Protein AF-A0AAD5ZNE4-F1 (afdb_monomer_lite)

Secondary structure (DSSP, 8-state):
-HHHHGGGS--S-S-------EEHHHHHSTT-TTSS-TTS-SPPHHHHHHHHHHHHHHHHHHHTT---S--STTT-EEEE-TTS-EEEE--S----SS-HHHHHHHHHHHHHHHHHHHHHHHHHH-----HHHHHHHHHHHT--GGGTTTHHHHHHTSGGG--S-HHHIIIIIIHHHTT-HHHHHHHHHTHHHH--S-S-SHHHHTTHHHHHHHHHHHH-PPPP-GGGTT-HHHHHHHHHHHHHHTTT-BPTTS--BPPHHHHHHHHHHH-TTHHHHHHHHHHHH--TTTHHHHS---TTS--

Foldseek 3Di:
DVVVVVVPPPDDPPDDPAPFPAFLCVALPLVHCCCPAPFFDDDHPNVLQALVLLLVVLLVQVVVLHAQQDDASRAKTWDADPVRRIHIDRGPGDDDPDDSLVRSLVRLLSVLVRLVVSVVSHCVVPVTFCPLSNVLSVLSNPDDSVCSVPSSVVNQLRLNQFPDDLLCCLQPVVLVCLVPPVLLVVQVVCVCQAPVDQQCDPLCVQQQVQLQVCCCPVPVHDGDDSVCRSRRSSVSNSLNSCSVCLVPRQGPPDRDRDDPSNSSVSCCVRNVCNSVSSLVSSCVVDDPVCSVNRGDDPVPPPD

pLDDT: mean 76.33, std 18.22, range [24.8, 97.88]

Structure (mmCIF, N/CA/C/O backbone):
data_AF-A0AAD5ZNE4-F1
#
_entry.id   AF-A0AAD5ZNE4-F1
#
loop_
_atom_site.group_PDB
_atom_site.id
_atom_site.type_symbol
_atom_site.label_atom_id
_atom_site.label_alt_id
_atom_site.label_comp_id
_atom_site.label_asym_id
_atom_site.label_entity_id
_atom_site.label_seq_id
_atom_site.pdbx_PDB_ins_code
_atom_site.Cartn_x
_atom_site.Cartn_y
_atom_site.Cartn_z
_atom_site.occupancy
_atom_site.B_iso_or_equiv
_atom_site.auth_seq_id
_atom_site.auth_comp_id
_atom_site.auth_asym_id
_atom_site.auth_atom_id
_atom_site.pdbx_PDB_model_num
ATOM 1 N N . MET A 1 1 ? -29.927 -9.049 33.685 1.00 35.31 1 MET A N 1
ATOM 2 C CA . MET A 1 1 ? -28.606 -8.547 33.242 1.00 35.31 1 MET A CA 1
ATOM 3 C C . MET A 1 1 ? -28.304 -8.790 31.759 1.00 35.31 1 MET A C 1
ATOM 5 O O . MET A 1 1 ? -27.645 -7.937 31.187 1.00 35.31 1 MET A O 1
ATOM 9 N N . LEU A 1 2 ? -28.848 -9.822 31.088 1.00 27.08 2 LEU A N 1
ATOM 10 C CA . LEU A 1 2 ? -28.720 -9.974 29.620 1.00 27.08 2 LEU A CA 1
ATOM 11 C C . LEU A 1 2 ? -29.426 -8.870 28.798 1.00 27.08 2 LEU A C 1
ATOM 13 O O . LEU A 1 2 ? -28.952 -8.481 27.738 1.00 27.08 2 LEU A O 1
ATOM 17 N N . ALA A 1 3 ? -30.528 -8.308 29.304 1.00 24.80 3 ALA A N 1
ATOM 18 C CA . ALA A 1 3 ? -31.304 -7.290 28.584 1.00 24.80 3 ALA A CA 1
ATOM 19 C C . ALA A 1 3 ? -30.639 -5.896 28.523 1.00 24.80 3 ALA A C 1
ATOM 21 O O . ALA A 1 3 ? -31.105 -5.031 27.785 1.00 24.80 3 ALA A O 1
ATOM 22 N N . LEU A 1 4 ? -29.561 -5.664 29.288 1.00 27.28 4 LEU A N 1
ATOM 23 C CA . LEU A 1 4 ? -28.808 -4.404 29.237 1.00 27.28 4 LEU A CA 1
ATOM 24 C C . LEU A 1 4 ? -27.674 -4.428 28.200 1.00 27.28 4 LEU A C 1
ATOM 26 O O . LEU A 1 4 ? -27.305 -3.365 27.714 1.00 27.28 4 LEU A O 1
ATOM 30 N N . HIS A 1 5 ? -27.174 -5.609 27.819 1.00 33.59 5 HIS A N 1
ATOM 31 C CA . HIS A 1 5 ? -26.124 -5.739 26.799 1.00 33.59 5 HIS A CA 1
ATOM 32 C C . HIS A 1 5 ? -26.657 -5.570 25.368 1.00 33.59 5 HIS A C 1
ATOM 34 O O . HIS A 1 5 ? -25.951 -5.058 24.510 1.00 33.59 5 HIS A O 1
ATOM 40 N N . LEU A 1 6 ? -27.935 -5.879 25.121 1.00 30.55 6 LEU A N 1
ATOM 41 C CA . LEU A 1 6 ? -28.574 -5.652 23.815 1.00 30.55 6 LEU A CA 1
ATOM 42 C C . LEU A 1 6 ? -29.042 -4.201 23.593 1.00 30.55 6 LEU A C 1
ATOM 44 O O . LEU A 1 6 ? -29.360 -3.821 22.471 1.00 30.55 6 LEU A O 1
ATOM 48 N N . ARG A 1 7 ? -29.075 -3.356 24.634 1.00 29.48 7 ARG A N 1
ATOM 49 C CA . ARG A 1 7 ? -29.579 -1.971 24.529 1.00 29.48 7 ARG A CA 1
ATOM 50 C C . ARG A 1 7 ? -28.558 -0.944 24.035 1.00 29.48 7 ARG A C 1
ATOM 52 O O . ARG A 1 7 ? -28.947 0.196 23.803 1.00 29.48 7 ARG A O 1
ATOM 59 N N . ARG A 1 8 ? -27.288 -1.316 23.846 1.00 36.22 8 ARG A N 1
ATOM 60 C CA . ARG A 1 8 ? -26.262 -0.407 23.300 1.00 36.22 8 ARG A CA 1
ATOM 61 C C . ARG A 1 8 ? -26.032 -0.532 21.790 1.00 36.22 8 ARG A C 1
ATOM 63 O O . ARG A 1 8 ? -25.298 0.272 21.244 1.00 36.22 8 ARG A O 1
ATOM 70 N N . MET A 1 9 ? -26.737 -1.428 21.093 1.00 37.53 9 MET A N 1
ATOM 71 C CA . MET A 1 9 ? -26.652 -1.548 19.626 1.00 37.53 9 MET A CA 1
ATOM 72 C C . MET A 1 9 ? -27.467 -0.500 18.840 1.00 37.53 9 MET A C 1
ATOM 74 O O . MET A 1 9 ? -27.528 -0.565 17.619 1.00 37.53 9 MET A O 1
ATOM 78 N N . VAL A 1 10 ? -28.131 0.461 19.494 1.00 34.72 10 VAL A N 1
ATOM 79 C CA . VAL A 1 10 ? -29.138 1.304 18.822 1.00 34.72 10 VAL A CA 1
ATOM 80 C C . VAL A 1 10 ? -28.914 2.784 19.108 1.00 34.72 10 VAL A C 1
ATOM 82 O O . VAL A 1 10 ? -29.674 3.373 19.867 1.00 34.72 10 VAL A O 1
ATOM 85 N N . LYS A 1 11 ? -27.873 3.378 18.507 1.00 30.12 11 LYS A N 1
ATOM 86 C CA . LYS A 1 11 ? -27.802 4.815 18.138 1.00 30.12 11 LYS A CA 1
ATOM 87 C C . LYS A 1 11 ? -26.834 5.089 16.968 1.00 30.12 11 LYS A C 1
ATOM 89 O O . LYS A 1 11 ? -26.202 6.140 16.890 1.00 30.12 11 LYS A O 1
ATOM 94 N N . LEU A 1 12 ? -26.750 4.161 16.024 1.00 36.44 12 LEU A N 1
ATOM 95 C CA . LEU A 1 12 ? -26.540 4.511 14.619 1.00 36.44 12 LEU A CA 1
ATOM 96 C C . LEU A 1 12 ? -27.944 4.619 13.999 1.00 36.44 12 LEU A C 1
ATOM 98 O O . LEU A 1 12 ? -28.880 4.034 14.542 1.00 36.44 12 LEU A O 1
ATOM 102 N N . HIS A 1 13 ? -28.130 5.449 12.972 1.00 28.27 13 HIS A N 1
ATOM 103 C CA . HIS A 1 13 ? -29.415 5.706 12.295 1.00 28.27 13 HIS A CA 1
ATOM 104 C C . HIS A 1 13 ? -30.310 4.452 12.144 1.00 28.27 13 HIS A C 1
ATOM 106 O O . HIS A 1 13 ? -29.772 3.351 12.076 1.00 28.27 13 HIS A O 1
ATOM 112 N N . PRO A 1 14 ? -31.654 4.580 12.033 1.00 30.09 14 PRO A N 1
ATOM 113 C CA . PRO A 1 14 ? -32.558 3.455 11.787 1.00 30.09 14 PRO A CA 1
ATOM 114 C C . PRO A 1 14 ? -32.332 2.912 10.368 1.00 30.09 14 PRO A C 1
ATOM 116 O O . PRO A 1 14 ? -33.101 3.150 9.444 1.00 30.09 14 PRO A O 1
ATOM 119 N N . ILE A 1 15 ? -31.223 2.215 10.191 1.00 37.22 15 ILE A N 1
ATOM 120 C CA . ILE A 1 15 ? -30.871 1.419 9.038 1.00 37.22 15 ILE A CA 1
ATOM 121 C C . ILE A 1 15 ? -31.026 0.006 9.566 1.00 37.22 15 ILE A C 1
ATOM 123 O O . ILE A 1 15 ? -30.409 -0.362 10.562 1.00 37.22 15 ILE A O 1
ATOM 127 N N . PHE A 1 16 ? -31.963 -0.717 8.960 1.00 37.84 16 PHE A N 1
ATOM 128 C CA . PHE A 1 16 ? -32.186 -2.147 9.102 1.00 37.84 16 PHE A CA 1
ATOM 129 C C . PHE A 1 16 ? -30.956 -2.876 9.655 1.00 37.84 16 PHE A C 1
ATOM 131 O O . PHE A 1 16 ? -29.874 -2.754 9.082 1.00 37.84 16 PHE A O 1
ATOM 138 N N . ILE A 1 17 ? -31.136 -3.670 10.716 1.00 46.88 17 ILE A N 1
ATOM 139 C CA . ILE A 1 17 ? -30.223 -4.778 11.011 1.00 46.88 17 ILE A CA 1
ATOM 140 C C . ILE A 1 17 ? -30.227 -5.625 9.735 1.00 46.88 17 ILE A C 1
ATOM 142 O O . ILE A 1 17 ? -31.169 -6.381 9.494 1.00 46.88 17 ILE A O 1
ATOM 146 N N . ARG A 1 18 ? -29.268 -5.379 8.836 1.00 57.66 18 ARG A N 1
ATOM 147 C CA . ARG A 1 18 ? -29.156 -6.116 7.580 1.00 57.66 18 ARG A CA 1
ATOM 148 C C . ARG A 1 18 ? -28.839 -7.557 7.956 1.00 57.66 18 ARG A C 1
ATOM 150 O O . ARG A 1 18 ? -28.075 -7.782 8.895 1.00 57.66 18 ARG A O 1
ATOM 157 N N . CYS A 1 19 ? -29.454 -8.520 7.270 1.00 64.12 19 CYS A N 1
ATOM 158 C CA . CYS A 1 19 ? -29.117 -9.924 7.471 1.00 64.12 19 CYS A CA 1
ATOM 159 C C . CYS A 1 19 ? -27.614 -10.096 7.244 1.00 64.12 19 CYS A C 1
ATOM 161 O O . CYS A 1 19 ? -27.115 -9.850 6.149 1.00 64.12 19 CYS A O 1
ATOM 163 N N . VAL A 1 20 ? -26.911 -10.465 8.309 1.00 76.38 20 VAL A N 1
ATOM 164 C CA . VAL A 1 20 ? -25.504 -10.845 8.252 1.00 76.38 20 VAL A CA 1
ATOM 165 C C . VAL A 1 20 ? -25.396 -12.122 7.425 1.00 76.38 20 VAL A C 1
ATOM 167 O O . VAL A 1 20 ? -26.138 -13.073 7.671 1.00 76.38 20 VAL A O 1
ATOM 170 N N . GLU A 1 21 ? -24.488 -12.131 6.451 1.00 80.44 21 GLU A N 1
ATOM 171 C CA . GLU A 1 21 ? -24.253 -13.296 5.587 1.00 80.44 21 GLU A CA 1
ATOM 172 C C . GLU A 1 21 ? -23.220 -14.258 6.185 1.00 80.44 21 GLU A C 1
ATOM 174 O O . GLU A 1 21 ? -23.326 -15.467 5.999 1.00 80.44 21 GLU A O 1
ATOM 179 N N . GLY A 1 22 ? -22.254 -13.739 6.945 1.00 83.50 22 GLY A N 1
ATOM 180 C CA . GLY A 1 22 ? -21.225 -14.531 7.614 1.00 83.50 22 GLY A CA 1
ATOM 181 C C . GLY A 1 22 ? -20.196 -13.657 8.324 1.00 83.50 22 GLY A C 1
ATOM 182 O O . GLY A 1 22 ? -20.338 -12.429 8.383 1.00 83.50 22 GLY A O 1
ATOM 183 N N . THR A 1 23 ? -19.160 -14.289 8.876 1.00 84.69 23 THR A N 1
ATOM 184 C CA . THR A 1 23 ? -18.015 -13.559 9.436 1.00 84.69 23 THR A CA 1
ATOM 185 C C . THR A 1 23 ? -17.119 -13.035 8.320 1.00 84.69 23 THR A C 1
ATOM 187 O O . THR A 1 23 ? -17.107 -13.565 7.207 1.00 84.69 23 THR A O 1
ATOM 190 N N . LEU A 1 24 ? -16.342 -11.992 8.609 1.00 82.00 24 LEU A N 1
ATOM 191 C CA . LEU A 1 24 ? -15.341 -11.508 7.663 1.00 82.00 24 LEU A CA 1
ATOM 192 C C . LEU A 1 24 ? -14.267 -12.575 7.399 1.00 82.00 24 LEU A C 1
ATOM 194 O O . LEU A 1 24 ? -13.742 -12.628 6.296 1.00 82.00 24 LEU A O 1
ATOM 198 N N . TYR A 1 25 ? -13.991 -13.463 8.360 1.00 81.31 25 TYR A N 1
ATOM 199 C CA . TYR A 1 25 ? -13.117 -14.622 8.165 1.00 81.31 25 TYR A CA 1
ATOM 200 C C . TYR A 1 25 ? -13.649 -15.584 7.096 1.00 81.31 25 TYR A C 1
ATOM 202 O O . TYR A 1 25 ? -12.897 -15.973 6.213 1.00 81.31 25 TYR A O 1
ATOM 210 N N . ASP A 1 26 ? -14.945 -15.914 7.108 1.00 77.56 26 ASP A N 1
ATOM 211 C CA . ASP A 1 26 ? -15.539 -16.791 6.083 1.00 77.56 26 ASP A CA 1
ATOM 212 C C . ASP A 1 26 ? -15.429 -16.176 4.680 1.00 77.56 26 ASP A C 1
ATOM 214 O O . ASP A 1 26 ? -15.331 -16.877 3.674 1.00 77.56 26 ASP A O 1
ATOM 218 N N . PHE A 1 27 ? -15.445 -14.844 4.614 1.00 77.19 27 PHE A N 1
ATOM 219 C CA . PHE A 1 27 ? -15.372 -14.095 3.368 1.00 77.19 27 PHE A CA 1
ATOM 220 C C . PHE A 1 27 ? -13.940 -13.836 2.889 1.00 77.19 27 PHE A C 1
ATOM 222 O O . PHE A 1 27 ? -13.694 -13.832 1.684 1.00 77.19 27 PHE A O 1
ATOM 229 N N . CYS A 1 28 ? -13.007 -13.610 3.814 1.00 73.00 28 CYS A N 1
ATOM 230 C CA . CYS A 1 28 ? -11.600 -13.283 3.571 1.00 73.00 28 CYS A CA 1
ATOM 231 C C . CYS A 1 28 ? -10.639 -14.423 3.897 1.00 73.00 28 CYS A C 1
ATOM 233 O O . CYS A 1 28 ? -9.442 -14.195 4.022 1.00 73.00 28 CYS A O 1
ATOM 235 N N . GLY A 1 29 ? -11.153 -15.637 4.060 1.00 65.62 29 GLY A N 1
ATOM 236 C CA . GLY A 1 29 ? -10.345 -16.796 4.389 1.00 65.62 29 GLY A CA 1
ATOM 237 C C . GLY A 1 29 ? -9.341 -17.154 3.286 1.00 65.62 29 GLY A C 1
ATOM 238 O O . GLY A 1 29 ? -9.445 -16.661 2.161 1.00 65.62 29 GLY A O 1
ATOM 239 N N . PRO A 1 30 ? -8.397 -18.056 3.587 1.00 57.16 30 PRO A N 1
ATOM 240 C CA . PRO A 1 30 ? -7.291 -18.426 2.699 1.00 57.16 30 PRO A CA 1
ATOM 241 C C . PRO A 1 30 ? -7.697 -18.942 1.308 1.00 57.16 30 PRO A C 1
ATOM 243 O O . PRO A 1 30 ? -6.924 -18.847 0.360 1.00 57.16 30 PRO A O 1
ATOM 246 N N . GLU A 1 31 ? -8.919 -19.456 1.153 1.00 55.75 31 GLU A N 1
ATOM 247 C CA . GLU A 1 31 ? -9.451 -19.918 -0.137 1.00 55.75 31 GLU A CA 1
ATOM 248 C C . GLU A 1 31 ? -10.159 -18.808 -0.942 1.00 55.75 31 GLU A C 1
ATOM 250 O O . GLU A 1 31 ? -10.613 -19.038 -2.065 1.00 55.75 31 GLU A O 1
ATOM 255 N N . SER A 1 32 ? -10.283 -17.597 -0.389 1.00 59.06 32 SER A N 1
ATOM 256 C CA . SER A 1 32 ? -11.067 -16.520 -0.984 1.00 59.06 32 SER A CA 1
ATOM 257 C C . SER A 1 32 ? -10.248 -15.648 -1.931 1.00 59.06 32 SER A C 1
ATOM 259 O O . SER A 1 32 ? -9.256 -15.018 -1.565 1.00 59.06 32 SER A O 1
ATOM 261 N N . SER A 1 33 ? -10.741 -15.506 -3.162 1.00 54.47 33 SER A N 1
ATOM 262 C CA . SER A 1 33 ? -10.193 -14.589 -4.167 1.00 54.47 33 SER A CA 1
ATOM 263 C C . SER A 1 33 ? -10.384 -13.107 -3.817 1.00 54.47 33 SER A C 1
ATOM 265 O O . SER A 1 33 ? -10.000 -12.243 -4.601 1.00 54.47 33 SER A O 1
ATOM 267 N N . CYS A 1 34 ? -11.015 -12.773 -2.686 1.00 57.03 34 CYS A N 1
ATOM 268 C CA . CYS A 1 34 ? -11.288 -11.388 -2.305 1.00 57.03 34 CYS A CA 1
ATOM 269 C C . CYS A 1 34 ? -10.020 -10.599 -1.945 1.00 57.03 34 CYS A C 1
ATOM 271 O O . CYS A 1 34 ? -10.017 -9.374 -2.075 1.00 57.03 34 CYS A O 1
ATOM 273 N N . LEU A 1 35 ? -8.943 -11.279 -1.541 1.00 56.34 35 LEU A N 1
ATOM 274 C CA . LEU A 1 35 ? -7.685 -10.653 -1.136 1.00 56.34 35 LEU A CA 1
ATOM 275 C C . LEU A 1 35 ? -6.735 -10.390 -2.317 1.00 56.34 35 LEU A C 1
ATOM 277 O O . LEU A 1 35 ? -5.890 -9.498 -2.242 1.00 56.34 35 LEU A O 1
ATOM 281 N N . ILE A 1 36 ? -6.904 -11.115 -3.429 1.00 53.53 36 ILE A N 1
ATOM 282 C CA . ILE A 1 36 ? -6.030 -11.048 -4.606 1.00 53.53 36 ILE A CA 1
ATOM 283 C C . ILE A 1 36 ? -6.770 -10.322 -5.735 1.00 53.53 36 ILE A C 1
ATOM 285 O O . ILE A 1 36 ? -7.737 -10.828 -6.300 1.00 53.53 36 ILE A O 1
ATOM 289 N N . GLY A 1 37 ? -6.322 -9.111 -6.076 1.00 51.12 37 GLY A N 1
ATOM 290 C CA . GLY A 1 37 ? -6.800 -8.417 -7.272 1.00 51.12 37 GLY A CA 1
ATOM 291 C C . GLY A 1 37 ? -6.400 -9.171 -8.545 1.00 51.12 37 GLY A C 1
ATOM 292 O O . GLY A 1 37 ? -5.295 -9.705 -8.639 1.00 51.12 37 GLY A O 1
ATOM 293 N N . VAL A 1 38 ? -7.281 -9.200 -9.549 1.00 42.47 38 VAL A N 1
ATOM 294 C CA . VAL A 1 38 ? -6.914 -9.669 -10.894 1.00 42.47 38 VAL A CA 1
ATOM 295 C C . VAL A 1 38 ? -5.914 -8.660 -11.473 1.00 42.47 38 VAL A C 1
ATOM 297 O O . VAL A 1 38 ? -6.301 -7.534 -11.772 1.00 42.47 38 VAL A O 1
ATOM 300 N N . GLY A 1 39 ? -4.638 -9.042 -11.600 1.00 46.28 39 GLY A N 1
ATOM 301 C CA . GLY A 1 39 ? -3.569 -8.158 -12.099 1.00 46.28 39 GLY A CA 1
ATOM 302 C C . GLY A 1 39 ? -2.622 -7.592 -11.030 1.00 46.28 39 GLY A C 1
ATOM 303 O O . GLY A 1 39 ? -2.369 -6.394 -11.001 1.00 46.28 39 GLY A O 1
ATOM 304 N N . SER A 1 40 ? -2.078 -8.464 -10.176 1.00 44.50 40 SER A N 1
ATOM 305 C CA . SER A 1 40 ? -0.752 -8.337 -9.531 1.00 44.50 40 SER A CA 1
ATOM 306 C C . SER A 1 40 ? -0.464 -7.162 -8.579 1.00 44.50 40 SER A C 1
ATOM 308 O O . SER A 1 40 ? 0.640 -7.100 -8.038 1.00 44.50 40 SER A O 1
ATOM 310 N N . LEU A 1 41 ? -1.411 -6.270 -8.286 1.00 50.56 41 LEU A N 1
ATOM 311 C CA . LEU A 1 41 ? -1.208 -5.162 -7.344 1.00 50.56 41 LEU A CA 1
ATOM 312 C C . LEU A 1 41 ? -2.284 -5.196 -6.254 1.00 50.56 41 LEU A C 1
ATOM 314 O O . LEU A 1 41 ? -3.425 -4.799 -6.462 1.00 50.56 41 LEU A O 1
ATOM 318 N N . VAL A 1 42 ? -1.919 -5.716 -5.082 1.00 56.88 42 VAL A N 1
ATOM 319 C CA . VAL A 1 42 ? -2.683 -5.525 -3.841 1.00 56.88 42 VAL A CA 1
ATOM 320 C C . VAL A 1 42 ? -2.740 -4.016 -3.547 1.00 56.88 42 VAL A C 1
ATOM 322 O O . VAL A 1 42 ? -1.729 -3.336 -3.746 1.00 56.88 42 VAL A O 1
ATOM 325 N N . PRO A 1 43 ? -3.851 -3.479 -3.020 1.00 65.00 43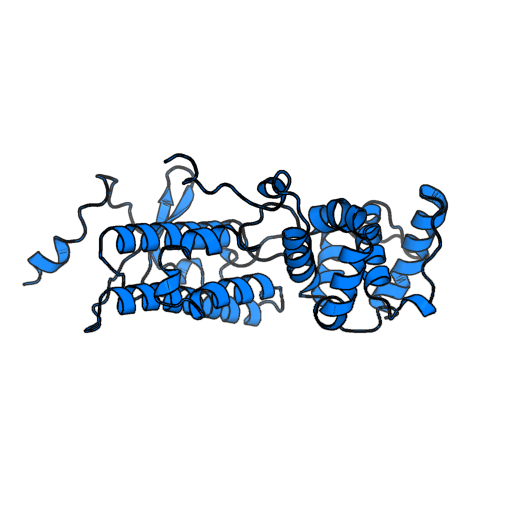 PRO A N 1
ATOM 326 C CA . PRO A 1 43 ? -5.064 -4.185 -2.599 1.00 65.00 43 PRO A CA 1
ATOM 327 C C . PRO A 1 43 ? -6.126 -4.340 -3.692 1.00 65.00 43 PRO A C 1
ATOM 329 O O . PRO A 1 43 ? -6.316 -3.483 -4.551 1.00 65.00 43 PRO A O 1
ATOM 332 N N . SER A 1 44 ? -6.889 -5.433 -3.613 1.00 73.00 44 SER A N 1
ATOM 333 C CA . SER A 1 44 ? -8.126 -5.560 -4.384 1.00 73.00 44 SER A CA 1
ATOM 334 C C . SER A 1 44 ? -9.100 -4.436 -3.994 1.00 73.00 44 SER A C 1
ATOM 336 O O . SER A 1 44 ? -9.134 -4.003 -2.841 1.00 73.00 44 SER A O 1
ATOM 338 N N . ARG A 1 45 ? -9.963 -4.001 -4.924 1.00 76.12 45 ARG A N 1
ATOM 339 C CA . ARG A 1 45 ? -11.027 -3.017 -4.624 1.00 76.12 45 ARG A CA 1
ATOM 340 C C . ARG A 1 45 ? -11.879 -3.416 -3.417 1.00 76.12 45 ARG A C 1
ATOM 342 O O . ARG A 1 45 ? -12.329 -2.568 -2.658 1.00 76.12 45 ARG A O 1
ATOM 349 N N . LEU A 1 46 ? -12.077 -4.717 -3.243 1.00 79.62 46 LEU A N 1
ATOM 350 C CA . LEU A 1 46 ? -12.840 -5.283 -2.144 1.00 79.62 46 LEU A CA 1
ATOM 351 C C . LEU A 1 46 ? -12.109 -5.143 -0.803 1.00 79.62 46 LEU A C 1
ATOM 353 O O . LEU A 1 46 ? -12.722 -4.723 0.172 1.00 79.62 46 LEU A O 1
ATOM 357 N N . LEU A 1 47 ? -10.802 -5.410 -0.759 1.00 82.31 47 LEU A N 1
ATOM 358 C CA . LEU A 1 47 ? -9.985 -5.189 0.435 1.00 82.31 47 LEU A CA 1
ATOM 359 C C . LEU A 1 47 ? -9.903 -3.695 0.790 1.00 82.31 47 LEU A C 1
ATOM 361 O O . LEU A 1 47 ? -9.987 -3.340 1.966 1.00 82.31 47 LEU A O 1
ATOM 365 N N . VAL A 1 48 ? -9.818 -2.817 -0.217 1.00 84.44 48 VAL A N 1
ATOM 366 C CA . VAL A 1 48 ? -9.909 -1.359 -0.022 1.00 84.44 48 VAL A CA 1
ATOM 367 C C . VAL A 1 48 ? -11.240 -0.974 0.619 1.00 84.44 48 VAL A C 1
ATOM 369 O O . VAL A 1 48 ? -11.253 -0.209 1.582 1.00 84.44 48 VAL A O 1
ATOM 372 N N . GLN A 1 49 ? -12.353 -1.519 0.122 1.00 84.69 49 GLN A N 1
ATOM 373 C CA . GLN A 1 49 ? -13.680 -1.240 0.667 1.00 84.69 49 GLN A CA 1
ATOM 374 C C . GLN A 1 49 ? -13.843 -1.768 2.100 1.00 84.69 49 GLN A C 1
ATOM 376 O O . GLN A 1 49 ? -14.329 -1.043 2.961 1.00 84.69 49 GLN A O 1
ATOM 381 N N . ILE A 1 50 ? -13.373 -2.984 2.387 1.00 87.94 50 ILE A N 1
ATOM 382 C CA . ILE A 1 50 ? -13.376 -3.563 3.740 1.00 87.94 50 ILE A CA 1
ATOM 383 C C . ILE A 1 50 ? -12.609 -2.663 4.712 1.00 87.94 50 ILE A C 1
ATOM 385 O O . ILE A 1 50 ? -13.118 -2.320 5.778 1.00 87.94 50 ILE A O 1
ATOM 389 N N . ALA A 1 51 ? -11.398 -2.239 4.340 1.00 90.81 51 ALA A N 1
ATOM 390 C CA . ALA A 1 51 ? -10.602 -1.343 5.170 1.00 90.81 51 ALA A CA 1
ATOM 391 C C . ALA A 1 51 ? -11.297 0.011 5.379 1.00 90.81 51 ALA A C 1
ATOM 393 O O . ALA A 1 51 ? -11.292 0.531 6.494 1.00 90.81 51 ALA A O 1
ATOM 394 N N . ARG A 1 52 ? -11.924 0.559 4.329 1.00 90.81 52 ARG A N 1
ATOM 395 C CA . ARG A 1 52 ? -12.702 1.804 4.382 1.00 90.81 52 ARG A CA 1
ATOM 396 C C . ARG A 1 52 ? -13.831 1.714 5.406 1.00 90.81 52 ARG A C 1
ATOM 398 O O . ARG A 1 52 ? -13.909 2.560 6.292 1.00 90.81 52 ARG A O 1
ATOM 405 N N . ASP A 1 53 ? -14.651 0.671 5.331 1.00 89.94 53 ASP A N 1
ATOM 406 C CA . ASP A 1 53 ? -15.784 0.476 6.241 1.00 89.94 53 ASP A CA 1
ATOM 407 C C . ASP A 1 53 ? -15.336 0.363 7.703 1.00 89.94 53 ASP A C 1
ATOM 409 O O . ASP A 1 53 ? -15.949 0.951 8.596 1.00 89.94 53 ASP A O 1
ATOM 413 N N . ILE A 1 54 ? -14.235 -0.353 7.955 1.00 93.06 54 ILE A N 1
ATOM 414 C CA . ILE A 1 54 ? -13.686 -0.519 9.305 1.00 93.06 54 ILE A CA 1
ATOM 415 C C . ILE A 1 54 ? -13.140 0.810 9.839 1.00 93.06 54 ILE A C 1
ATOM 417 O O . ILE A 1 54 ? -13.424 1.165 10.983 1.00 93.06 54 ILE A O 1
ATOM 421 N N . ILE A 1 55 ? -12.412 1.576 9.019 1.00 94.75 55 ILE A N 1
ATOM 422 C CA . ILE A 1 55 ? -11.894 2.902 9.391 1.00 94.75 55 ILE A CA 1
ATOM 423 C C . ILE A 1 55 ? -13.038 3.865 9.707 1.00 94.75 55 ILE A C 1
ATOM 425 O O . ILE A 1 55 ? -12.972 4.569 10.717 1.00 94.75 55 ILE A O 1
ATOM 429 N N . GLU A 1 56 ? -14.089 3.903 8.886 1.00 91.94 56 GLU A N 1
ATOM 430 C CA . GLU A 1 56 ? -15.262 4.745 9.145 1.00 91.94 56 GLU A CA 1
ATOM 431 C C . GLU A 1 56 ? -15.981 4.327 10.430 1.00 91.94 56 GLU A C 1
ATOM 433 O O . GLU A 1 56 ? -16.286 5.173 11.275 1.00 91.94 56 GLU A O 1
ATOM 438 N N . GLY A 1 57 ? -16.193 3.023 10.622 1.00 91.31 57 GLY A N 1
ATOM 439 C CA . GLY A 1 57 ? -16.827 2.485 11.821 1.00 91.31 57 GLY A CA 1
ATOM 440 C C . GLY A 1 57 ? -16.054 2.823 13.097 1.00 91.31 57 GLY A C 1
ATOM 441 O O . GLY A 1 57 ? -16.638 3.344 14.050 1.00 91.31 57 GLY A O 1
ATOM 442 N N . LEU A 1 58 ? -14.737 2.591 13.105 1.00 94.44 58 LEU A N 1
ATOM 443 C CA . LEU A 1 58 ? -13.866 2.904 14.239 1.00 94.44 58 LEU A CA 1
ATOM 444 C C . LEU A 1 58 ? -13.841 4.405 14.529 1.00 94.44 58 LEU A C 1
ATOM 446 O O . LEU A 1 58 ? -14.052 4.816 15.669 1.00 94.44 58 LEU A O 1
ATOM 450 N N . SER A 1 59 ? -13.671 5.229 13.492 1.00 92.62 59 SER A N 1
ATOM 451 C CA . SER A 1 59 ? -13.644 6.690 13.630 1.00 92.62 59 SER A CA 1
ATOM 452 C C . SER A 1 59 ? -14.948 7.223 14.223 1.00 92.62 59 SER A C 1
ATOM 454 O O . SER A 1 59 ? -14.927 8.058 15.130 1.00 92.62 59 SER A O 1
ATOM 456 N N . TYR A 1 60 ? -16.094 6.715 13.755 1.00 91.44 60 TYR A N 1
ATOM 457 C CA . TYR A 1 60 ? -17.394 7.091 14.297 1.00 91.44 60 TYR A CA 1
ATOM 458 C C . TYR A 1 60 ? -17.524 6.708 15.776 1.00 91.44 60 TYR A C 1
ATOM 460 O O . TYR A 1 60 ? -17.923 7.547 16.585 1.00 91.44 60 TYR A O 1
AT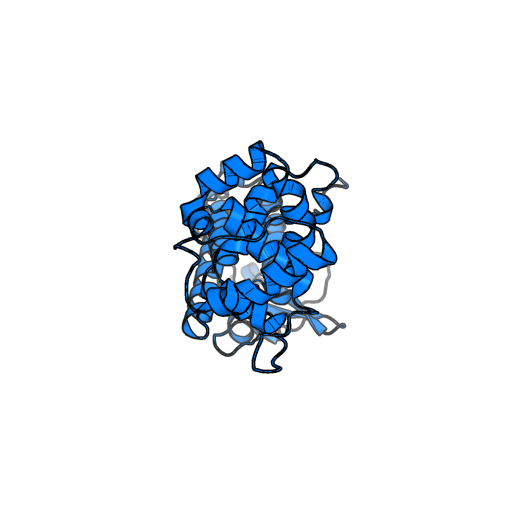OM 468 N N . MET A 1 61 ? -17.176 5.471 16.146 1.00 92.81 61 MET A N 1
ATOM 469 C CA . MET A 1 61 ? -17.225 5.020 17.541 1.00 92.81 61 MET A CA 1
ATOM 470 C C . MET A 1 61 ? -16.336 5.878 18.441 1.00 92.81 61 MET A C 1
ATOM 472 O O . MET A 1 61 ? -16.776 6.341 19.496 1.00 92.81 61 MET A O 1
ATOM 476 N N . HIS A 1 62 ? -15.106 6.151 18.003 1.00 94.50 62 HIS A N 1
ATOM 477 C CA . HIS A 1 62 ? -14.143 6.923 18.783 1.00 94.50 62 HIS A CA 1
ATOM 478 C C . HIS A 1 62 ? -14.611 8.362 19.000 1.00 94.50 62 HIS A C 1
ATOM 480 O O . HIS A 1 62 ? -14.566 8.855 20.129 1.00 94.50 62 HIS A O 1
ATOM 486 N N . MET A 1 63 ? -15.185 8.991 17.969 1.00 91.50 63 MET A N 1
ATOM 487 C CA . MET A 1 63 ? -15.818 10.313 18.059 1.00 91.50 63 MET A CA 1
ATOM 488 C C . MET A 1 63 ? -16.986 10.345 19.062 1.00 91.50 63 MET A C 1
ATOM 490 O O . MET A 1 63 ? -17.267 11.383 19.662 1.00 91.50 63 MET A O 1
ATOM 494 N N . LYS A 1 64 ? -17.684 9.222 19.273 1.00 91.94 64 LYS A N 1
ATOM 495 C CA . LYS A 1 64 ? -18.749 9.102 20.285 1.00 91.94 64 LYS A CA 1
ATOM 496 C C . LYS A 1 64 ? -18.234 8.801 21.694 1.00 91.94 64 LYS A C 1
ATOM 498 O O . LYS A 1 64 ? -19.045 8.699 22.612 1.00 91.94 64 LYS A O 1
ATOM 503 N N . GLY A 1 65 ? -16.919 8.719 21.888 1.00 93.62 65 GLY A N 1
ATOM 504 C CA . GLY A 1 65 ? -16.317 8.362 23.171 1.00 93.62 65 GLY A CA 1
ATOM 505 C C . GLY A 1 65 ? -16.434 6.870 23.486 1.00 93.62 65 GLY A C 1
ATOM 506 O O . GLY A 1 65 ? -16.467 6.490 24.655 1.00 93.62 65 GLY A O 1
ATOM 507 N N . GLU A 1 66 ? -16.525 6.033 22.453 1.00 94.88 66 GLU A N 1
ATOM 508 C CA . GLU A 1 66 ? -16.599 4.576 22.553 1.00 94.88 66 GLU A CA 1
ATOM 509 C C . GLU A 1 66 ? -15.351 3.929 21.930 1.00 94.88 66 GLU A C 1
ATOM 511 O O . GLU A 1 66 ? -14.527 4.606 21.312 1.00 94.88 66 GLU A O 1
ATOM 516 N N . TYR A 1 67 ? -15.193 2.621 22.124 1.00 95.88 67 TYR A N 1
ATOM 517 C CA . TYR A 1 67 ? -14.139 1.793 21.532 1.00 95.88 67 TYR A CA 1
ATOM 518 C C . TYR A 1 67 ? -14.697 0.389 21.260 1.00 95.88 67 TYR A C 1
ATOM 520 O O . TYR A 1 67 ? -15.727 0.008 21.824 1.00 95.88 67 TYR A O 1
ATOM 528 N N . HIS A 1 68 ? -14.043 -0.375 20.389 1.00 94.50 68 HIS A N 1
ATOM 529 C CA . HIS A 1 68 ? -14.485 -1.703 19.988 1.00 94.50 68 HIS A CA 1
ATOM 530 C C . HIS A 1 68 ? -13.972 -2.807 20.914 1.00 94.50 68 HIS A C 1
ATOM 532 O O . HIS A 1 68 ? -14.726 -3.701 21.292 1.00 94.50 68 HIS A O 1
ATOM 538 N N . GLY A 1 69 ? -12.677 -2.804 21.226 1.00 93.94 69 GLY A N 1
ATOM 539 C CA . GLY A 1 69 ? -12.045 -3.676 22.213 1.00 93.94 69 GLY A CA 1
ATOM 540 C C . GLY A 1 69 ? -11.862 -5.139 21.803 1.00 93.94 69 GLY A C 1
ATOM 541 O O . GLY A 1 69 ? -11.483 -5.936 22.657 1.00 93.94 69 GLY A O 1
ATOM 542 N N . ASN A 1 70 ? -12.145 -5.507 20.547 1.00 92.94 70 ASN A N 1
ATOM 543 C CA . ASN A 1 70 ? -12.095 -6.897 20.061 1.00 92.94 70 ASN A CA 1
ATOM 544 C C . ASN A 1 70 ? -12.020 -6.978 18.520 1.00 92.94 70 ASN A C 1
ATOM 546 O O . ASN A 1 70 ? -12.857 -7.612 17.872 1.00 92.94 70 ASN A O 1
ATOM 550 N N . ILE A 1 71 ? -11.078 -6.250 17.922 1.00 92.69 71 ILE A N 1
ATOM 551 C CA . ILE A 1 71 ? -10.924 -6.151 16.464 1.00 92.69 71 ILE A CA 1
ATOM 552 C C . ILE A 1 71 ? -10.235 -7.407 15.918 1.00 92.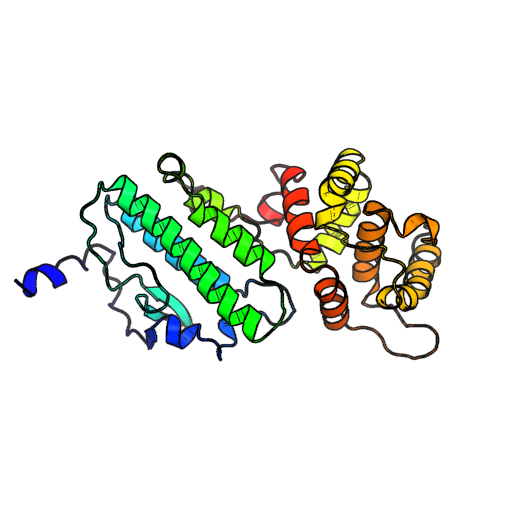69 71 ILE A C 1
ATOM 554 O O . ILE A 1 71 ? -9.102 -7.695 16.289 1.00 92.69 71 ILE A O 1
ATOM 558 N N . SER A 1 72 ? -10.921 -8.151 15.045 1.00 88.69 72 SER A N 1
ATOM 559 C CA . SER A 1 72 ? -10.367 -9.277 14.280 1.00 88.69 72 SER A CA 1
ATOM 560 C C . SER A 1 72 ? -11.295 -9.666 13.120 1.00 88.69 72 SER A C 1
ATOM 562 O O . SER A 1 72 ? -12.486 -9.346 13.128 1.00 88.69 72 SER A O 1
ATOM 564 N N . VAL A 1 73 ? -10.791 -10.448 12.163 1.00 84.44 73 VAL A N 1
ATOM 565 C CA . VAL A 1 73 ? -11.609 -11.006 11.069 1.00 84.44 73 VAL A CA 1
ATOM 566 C C . VAL A 1 73 ? -12.706 -11.957 11.548 1.00 84.44 73 VAL A C 1
ATOM 568 O O . VAL A 1 73 ? -13.760 -12.049 10.923 1.00 84.44 73 VAL A O 1
ATOM 571 N N . GLY A 1 74 ? -12.492 -12.653 12.667 1.00 84.25 74 GLY A N 1
ATOM 572 C CA . GLY A 1 74 ? -13.468 -13.593 13.226 1.00 84.25 74 GLY A CA 1
ATOM 573 C C . GLY A 1 74 ? -14.576 -12.923 14.042 1.00 84.25 74 GLY A C 1
ATOM 574 O O . GLY A 1 74 ? -15.575 -13.561 14.366 1.00 84.25 74 GLY A O 1
ATOM 575 N N . THR A 1 75 ? -14.409 -11.648 14.403 1.00 80.75 75 THR A N 1
ATOM 576 C CA . THR A 1 75 ? -15.343 -10.911 15.271 1.00 80.75 75 THR A CA 1
ATOM 577 C C . THR A 1 75 ? -16.205 -9.911 14.504 1.00 80.75 75 THR A C 1
ATOM 579 O O . THR A 1 75 ? -17.228 -9.469 15.027 1.00 80.75 75 THR A O 1
ATOM 582 N N . MET A 1 76 ? -15.830 -9.600 13.261 1.00 85.50 76 MET A N 1
ATOM 583 C CA . MET A 1 76 ? -16.586 -8.746 12.349 1.00 85.50 76 MET A CA 1
ATOM 584 C C . MET A 1 76 ? -17.460 -9.558 11.402 1.00 85.50 76 MET A C 1
ATOM 586 O O . MET A 1 76 ? -17.151 -10.695 11.043 1.00 85.50 76 MET A O 1
ATOM 590 N N . PHE A 1 77 ? -18.540 -8.931 10.952 1.00 86.06 77 PHE A N 1
ATOM 591 C CA . PHE A 1 77 ? -19.485 -9.522 10.016 1.00 86.06 77 PHE A CA 1
ATOM 592 C C . PHE A 1 77 ? -19.487 -8.768 8.695 1.00 86.06 77 PHE A C 1
ATOM 594 O O . PHE A 1 77 ? -19.121 -7.595 8.641 1.00 86.06 77 PHE A O 1
ATOM 601 N N . TYR A 1 78 ? -19.954 -9.421 7.637 1.00 85.19 78 TYR A N 1
ATOM 602 C CA . TYR A 1 78 ? -20.238 -8.758 6.370 1.00 85.19 78 TYR A CA 1
ATOM 603 C C . TYR A 1 78 ? -21.696 -8.965 5.955 1.00 85.19 78 TYR A C 1
ATOM 605 O O . TYR A 1 78 ? -22.364 -9.927 6.348 1.00 85.19 78 TYR A O 1
ATOM 613 N N . CYS A 1 79 ? -22.197 -8.040 5.145 1.00 83.88 79 CYS A N 1
ATOM 614 C CA . CYS A 1 79 ? -23.479 -8.170 4.465 1.00 83.88 79 CYS A CA 1
ATOM 615 C C . CYS A 1 79 ? -23.393 -7.544 3.077 1.00 83.88 79 CYS A C 1
ATOM 617 O O . CYS A 1 79 ? -22.635 -6.587 2.881 1.00 83.88 79 CYS A O 1
ATOM 619 N N . ARG A 1 80 ? -24.174 -8.050 2.121 1.00 82.81 80 ARG A N 1
ATOM 620 C CA . ARG A 1 80 ? -24.332 -7.379 0.834 1.00 82.81 80 ARG A CA 1
ATOM 621 C C . ARG A 1 80 ? -25.460 -6.368 0.887 1.00 82.81 80 ARG A C 1
ATOM 623 O O . ARG A 1 80 ? -26.484 -6.562 1.549 1.00 82.81 80 ARG A O 1
ATOM 630 N N . ASP A 1 81 ? -25.263 -5.259 0.196 1.00 78.25 81 ASP A N 1
ATOM 631 C CA . ASP A 1 81 ? -26.335 -4.327 -0.090 1.00 78.25 81 ASP A CA 1
ATOM 632 C C . ASP A 1 81 ? -27.211 -4.822 -1.259 1.00 78.25 81 ASP A C 1
ATOM 634 O O . ASP A 1 81 ? -27.030 -5.910 -1.809 1.00 78.25 81 ASP A O 1
ATOM 638 N N . TRP A 1 82 ? -28.201 -4.017 -1.637 1.00 74.00 82 TRP A N 1
ATOM 639 C CA . TRP A 1 82 ? -29.133 -4.336 -2.720 1.00 74.00 82 TRP A CA 1
ATOM 640 C C . TRP A 1 82 ? -28.479 -4.348 -4.115 1.00 74.00 82 TRP A C 1
ATOM 642 O O . TRP A 1 82 ? -29.065 -4.910 -5.038 1.00 74.00 82 TRP A O 1
ATOM 652 N N . ASN A 1 83 ? -27.278 -3.780 -4.262 1.00 76.75 83 ASN A N 1
ATOM 653 C CA . ASN A 1 83 ? -26.445 -3.861 -5.465 1.00 76.75 83 ASN A CA 1
ATOM 654 C C . ASN A 1 83 ? -25.478 -5.053 -5.438 1.00 76.75 83 ASN A C 1
ATOM 656 O O . ASN A 1 83 ? -24.742 -5.271 -6.399 1.00 76.75 83 ASN A O 1
ATOM 660 N N . GLY A 1 84 ? -25.476 -5.839 -4.358 1.00 74.25 84 GLY A N 1
ATOM 661 C CA . GLY A 1 84 ? -24.535 -6.935 -4.157 1.00 74.25 84 GLY A CA 1
ATOM 662 C C . GLY A 1 84 ? -23.161 -6.486 -3.648 1.00 74.25 84 GLY A C 1
ATOM 663 O O . GLY A 1 84 ? -22.264 -7.331 -3.550 1.00 74.25 84 GLY A O 1
ATOM 664 N N . GLU A 1 85 ? -22.992 -5.202 -3.315 1.00 80.31 85 GLU A N 1
ATOM 665 C CA . GLU A 1 85 ? -21.756 -4.649 -2.765 1.00 80.31 85 GLU A CA 1
ATOM 666 C C . GLU A 1 85 ? -21.589 -5.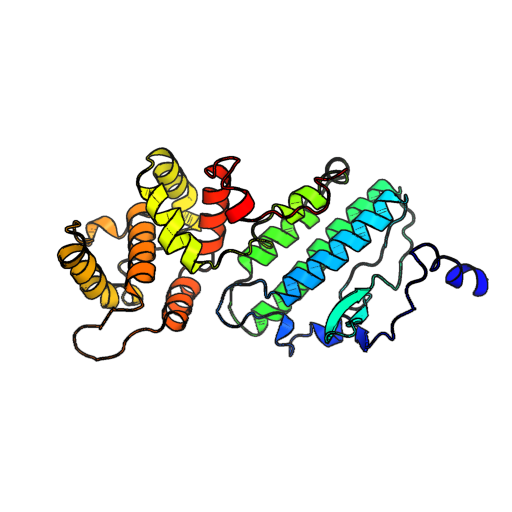066 -1.306 1.00 80.31 85 GLU A C 1
ATOM 668 O O . GLU A 1 85 ? -22.531 -5.044 -0.513 1.00 80.31 85 GLU A O 1
ATOM 673 N N . ILE A 1 86 ? -20.371 -5.465 -0.951 1.00 81.38 86 ILE A N 1
ATOM 674 C CA . ILE A 1 86 ? -20.039 -5.921 0.396 1.00 81.38 86 ILE A CA 1
ATOM 675 C C . ILE A 1 86 ? -19.874 -4.715 1.312 1.00 81.38 86 ILE A C 1
ATOM 677 O O . ILE A 1 86 ? -19.196 -3.755 0.960 1.00 81.38 86 ILE A O 1
ATOM 681 N N . SER A 1 87 ? -20.454 -4.817 2.505 1.00 84.25 87 SER A N 1
ATOM 682 C CA . SER A 1 87 ? -20.252 -3.873 3.601 1.00 84.25 87 SER A CA 1
ATOM 683 C C . SER A 1 87 ? -19.890 -4.602 4.890 1.00 84.25 87 SER A C 1
ATOM 685 O O . SER A 1 87 ? -20.468 -5.651 5.199 1.00 84.25 87 SER A O 1
ATOM 687 N N . VAL A 1 88 ? -18.939 -4.050 5.641 1.00 87.19 88 VAL A N 1
ATOM 688 C CA . VAL A 1 88 ? -18.477 -4.609 6.919 1.00 87.19 88 VAL A CA 1
ATOM 689 C C . VAL A 1 88 ? -19.269 -4.018 8.081 1.00 87.19 88 VAL A C 1
ATOM 691 O O . VAL A 1 88 ? -19.513 -2.815 8.153 1.00 87.19 88 VAL A O 1
ATOM 694 N N . GLN A 1 89 ? -19.652 -4.871 9.027 1.00 86.25 89 GLN A N 1
ATOM 695 C CA . GLN A 1 89 ? -20.290 -4.483 10.278 1.00 86.25 89 GLN A CA 1
ATOM 696 C C . GLN A 1 89 ? -19.378 -4.808 11.461 1.00 86.25 89 GLN A C 1
ATOM 698 O O . GLN A 1 89 ? -19.019 -5.966 11.694 1.00 86.25 89 GLN A O 1
ATOM 703 N N . LEU A 1 90 ? -19.046 -3.772 12.234 1.00 88.44 90 LEU A N 1
ATOM 704 C CA . LEU A 1 90 ? -18.356 -3.911 13.514 1.00 88.44 90 LEU A CA 1
ATOM 705 C C . LEU A 1 90 ? -19.287 -4.571 14.535 1.00 88.44 90 LEU A C 1
ATOM 707 O O . LEU A 1 90 ? -20.427 -4.136 14.720 1.00 88.44 90 LEU A O 1
ATOM 711 N N . ALA A 1 91 ? -18.813 -5.628 15.190 1.00 86.56 91 ALA A N 1
ATOM 712 C CA . ALA A 1 91 ? -19.619 -6.440 16.088 1.00 86.56 91 ALA A CA 1
ATOM 713 C C . ALA A 1 91 ? -18.760 -7.156 17.136 1.00 86.56 91 ALA A C 1
ATOM 715 O O . ALA A 1 91 ? -17.537 -7.090 17.123 1.00 86.56 91 ALA A O 1
ATOM 716 N N . ASN A 1 92 ? -19.423 -7.850 18.066 1.00 86.38 92 ASN A N 1
ATOM 717 C CA . ASN A 1 92 ? -18.765 -8.602 19.136 1.00 86.38 92 ASN A CA 1
ATOM 718 C C . ASN A 1 92 ? -17.793 -7.742 19.973 1.00 86.38 92 ASN A C 1
ATOM 720 O O . ASN A 1 92 ? -16.649 -8.122 20.229 1.00 86.38 92 ASN A O 1
ATOM 724 N N . PHE A 1 93 ? -18.267 -6.558 20.375 1.00 90.25 93 PHE A N 1
ATOM 725 C CA . PHE A 1 93 ? -17.507 -5.578 21.148 1.00 90.25 93 PHE A CA 1
ATOM 726 C C . PHE A 1 93 ? -16.982 -6.162 22.465 1.00 90.25 93 PHE A C 1
ATOM 728 O O . PHE A 1 93 ? -17.726 -6.779 23.231 1.00 90.25 93 PHE A O 1
ATOM 735 N N . GLY A 1 94 ? -15.695 -5.943 22.721 1.00 89.88 94 GLY A N 1
ATOM 736 C CA . GLY A 1 94 ? -15.002 -6.367 23.929 1.00 89.88 94 GLY A CA 1
ATOM 737 C C . GLY A 1 94 ? -14.914 -5.248 24.958 1.00 89.88 94 GLY A C 1
ATOM 738 O O . GLY A 1 94 ? -15.008 -4.065 24.637 1.00 89.88 94 GLY A O 1
ATOM 739 N N . PHE A 1 95 ? -14.695 -5.631 26.212 1.00 91.62 95 PHE A N 1
ATOM 740 C CA . PHE A 1 95 ? -14.437 -4.693 27.295 1.00 91.62 95 PHE A CA 1
ATOM 741 C C . PHE A 1 95 ? -12.994 -4.837 27.780 1.00 91.62 95 PHE A C 1
ATOM 743 O O . PHE A 1 95 ? -12.540 -5.944 28.067 1.00 91.62 95 PHE A O 1
ATOM 750 N N . LYS A 1 96 ? -12.292 -3.709 27.884 1.00 89.19 96 LYS A N 1
ATOM 751 C CA . LYS A 1 96 ? -10.936 -3.584 28.423 1.00 89.19 96 LYS A CA 1
ATOM 752 C C . LYS A 1 96 ? -10.981 -2.647 29.642 1.00 89.19 96 LYS A C 1
ATOM 754 O O . LYS A 1 96 ? -11.521 -1.544 29.558 1.00 89.19 96 LYS A O 1
ATOM 759 N N . GLU A 1 97 ? -10.412 -3.067 30.773 1.00 92.12 97 GLU A N 1
ATOM 760 C CA . GLU A 1 97 ? -10.292 -2.250 31.998 1.00 92.12 97 GLU A CA 1
ATOM 761 C C . GLU A 1 97 ? -9.107 -1.272 31.912 1.00 92.12 97 GLU A C 1
ATOM 763 O O . GLU A 1 97 ? -8.171 -1.324 32.704 1.00 92.12 97 GLU A O 1
ATOM 768 N N . ILE A 1 98 ? -9.131 -0.389 30.913 1.00 95.06 98 ILE A N 1
ATOM 769 C CA . ILE A 1 98 ? -8.068 0.587 30.631 1.00 95.06 98 ILE A CA 1
ATOM 770 C C . ILE A 1 98 ? -8.669 1.964 30.295 1.00 95.06 98 ILE A C 1
ATOM 772 O O . ILE A 1 98 ? -9.870 2.057 30.011 1.00 95.06 98 ILE A O 1
ATOM 776 N N . PRO A 1 99 ? -7.878 3.053 30.334 1.00 97.00 99 PRO A N 1
ATOM 777 C CA . PRO A 1 99 ? -8.341 4.376 29.925 1.00 97.00 99 PRO A CA 1
ATOM 778 C C . PRO A 1 99 ? -8.904 4.394 28.497 1.00 97.00 99 PRO A C 1
ATOM 780 O O . PRO A 1 99 ? -8.391 3.724 27.605 1.00 97.00 99 PRO A O 1
ATOM 783 N N . LEU A 1 100 ? -9.935 5.214 28.258 1.00 95.19 100 LEU A N 1
ATOM 784 C CA . LEU A 1 100 ? -10.636 5.272 26.966 1.00 95.19 100 LEU A CA 1
ATOM 785 C C . LEU A 1 100 ? -9.693 5.540 25.782 1.00 95.19 100 LEU A C 1
ATOM 787 O O . LEU A 1 100 ? -9.752 4.820 24.793 1.00 95.19 100 LEU A O 1
ATOM 791 N N . LYS A 1 101 ? -8.814 6.545 25.889 1.00 95.94 101 LYS A N 1
ATOM 792 C CA . LYS A 1 101 ? -7.849 6.872 24.823 1.00 95.94 101 LYS A CA 1
ATOM 793 C C . LYS A 1 101 ? -6.913 5.707 24.517 1.00 95.94 101 LYS A C 1
ATOM 795 O O . LYS A 1 101 ? -6.598 5.455 23.357 1.00 95.94 101 LYS A O 1
ATOM 800 N N . GLU A 1 102 ? -6.515 4.977 25.553 1.00 97.25 102 GLU A N 1
ATOM 801 C CA . GLU A 1 102 ? -5.674 3.800 25.406 1.00 97.25 102 GLU A CA 1
ATOM 802 C C . GLU A 1 102 ? -6.418 2.679 24.667 1.00 97.25 102 GLU A C 1
ATOM 804 O O . GLU A 1 102 ? -5.886 2.103 23.722 1.00 97.25 102 GLU A O 1
ATOM 809 N N . ALA A 1 103 ? -7.682 2.435 25.024 1.00 97.12 103 ALA A N 1
ATOM 810 C CA . ALA A 1 103 ? -8.525 1.460 24.339 1.00 97.12 103 ALA A CA 1
ATOM 811 C C . ALA A 1 103 ? -8.774 1.819 22.863 1.00 97.12 103 ALA A C 1
ATOM 813 O O . ALA A 1 103 ? -8.717 0.943 22.004 1.00 97.12 103 ALA A O 1
ATOM 814 N N . GLN A 1 104 ? -9.000 3.100 22.558 1.00 97.12 104 GLN A N 1
ATOM 815 C CA . GLN A 1 104 ? -9.182 3.592 21.188 1.00 97.12 104 GLN A CA 1
ATOM 816 C C . GLN A 1 104 ? -7.901 3.464 20.353 1.00 97.12 104 GLN A C 1
ATOM 818 O O . GLN A 1 104 ? -7.948 3.039 19.201 1.00 97.12 104 GLN A O 1
ATOM 823 N N . ARG A 1 105 ? -6.735 3.770 20.935 1.00 97.56 105 ARG A N 1
ATOM 824 C CA . ARG A 1 105 ? -5.432 3.510 20.303 1.00 97.56 105 ARG A CA 1
ATOM 825 C C . ARG A 1 105 ? -5.260 2.022 20.012 1.00 97.56 105 ARG A C 1
ATOM 827 O O . ARG A 1 105 ? -4.806 1.655 18.930 1.00 97.56 105 ARG A O 1
ATOM 834 N N . ASP A 1 106 ? -5.615 1.171 20.968 1.00 97.56 106 ASP A N 1
ATOM 835 C CA . ASP A 1 106 ? -5.494 -0.271 20.809 1.00 97.56 106 ASP A CA 1
ATOM 836 C C . ASP A 1 106 ? -6.426 -0.821 19.722 1.00 97.56 106 ASP A C 1
ATOM 838 O O . ASP A 1 106 ? -6.002 -1.721 19.009 1.00 97.56 106 ASP A O 1
ATOM 842 N N . ASP A 1 107 ? -7.623 -0.260 19.511 1.00 97.44 107 ASP A N 1
ATOM 843 C CA . ASP A 1 107 ? -8.478 -0.641 18.373 1.00 97.44 107 ASP A CA 1
ATOM 844 C C . ASP A 1 107 ? -7.770 -0.445 17.026 1.00 97.44 107 ASP A C 1
ATOM 846 O O . ASP A 1 107 ? -7.807 -1.332 16.174 1.00 97.44 107 ASP A O 1
ATOM 850 N N . TRP A 1 108 ? -7.096 0.697 16.834 1.00 97.88 108 TRP A N 1
ATOM 851 C CA . TRP A 1 108 ? -6.319 0.950 15.618 1.00 97.88 108 TRP A CA 1
ATOM 852 C C . TRP A 1 108 ? -5.168 -0.045 15.489 1.00 97.88 108 TRP A C 1
ATOM 854 O O . TRP A 1 108 ? -4.981 -0.650 14.436 1.00 97.88 108 TRP A O 1
ATOM 864 N N . ARG A 1 109 ? -4.424 -0.286 16.570 1.00 97.75 109 ARG A N 1
ATOM 865 C CA . ARG A 1 109 ? -3.324 -1.261 16.553 1.00 97.75 109 ARG A CA 1
ATOM 866 C C . ARG A 1 109 ? -3.808 -2.670 16.240 1.00 97.75 109 ARG A C 1
ATOM 868 O O . ARG A 1 109 ? -3.155 -3.375 15.476 1.00 97.75 109 ARG A O 1
ATOM 875 N N . ASP A 1 110 ? -4.935 -3.070 16.814 1.00 96.81 110 ASP A N 1
ATOM 876 C CA . ASP A 1 110 ? -5.553 -4.371 16.580 1.00 96.81 110 ASP A CA 1
ATOM 877 C C . ASP A 1 110 ? -6.071 -4.470 15.130 1.00 96.81 110 ASP A C 1
ATOM 879 O O . ASP A 1 110 ? -5.893 -5.508 14.497 1.00 96.81 110 ASP A O 1
ATOM 883 N N . PHE A 1 111 ? -6.570 -3.377 14.536 1.00 96.56 111 PHE A N 1
ATOM 884 C CA . PHE A 1 111 ? -6.871 -3.318 13.099 1.00 96.56 111 PHE A CA 1
ATOM 885 C C . PHE A 1 111 ? -5.622 -3.526 12.231 1.00 96.56 111 PHE A C 1
ATOM 887 O O . PHE A 1 111 ? -5.646 -4.319 11.293 1.00 96.56 111 PHE A O 1
ATOM 894 N N . GLY A 1 112 ? -4.503 -2.884 12.572 1.00 96.31 112 GLY A N 1
ATOM 895 C CA . GLY A 1 112 ? -3.231 -3.107 11.884 1.00 96.31 112 GLY A CA 1
ATOM 896 C C . GLY A 1 112 ? -2.740 -4.556 11.987 1.00 96.31 112 GLY A C 1
ATOM 897 O O . GLY A 1 112 ? -2.324 -5.135 10.987 1.00 96.31 112 GLY A O 1
ATOM 898 N N . LYS A 1 113 ? -2.847 -5.186 13.164 1.00 95.00 113 LYS A N 1
ATOM 899 C CA . LYS A 1 113 ? -2.518 -6.615 13.335 1.00 95.00 113 LYS A CA 1
ATOM 900 C C . LYS A 1 113 ? -3.416 -7.509 12.483 1.00 95.00 113 LYS A C 1
ATOM 902 O O . LYS A 1 113 ? -2.907 -8.399 11.816 1.00 95.00 113 LYS A O 1
ATOM 907 N N . MET A 1 114 ? -4.717 -7.231 12.448 1.00 91.94 114 MET A N 1
ATOM 908 C CA . MET A 1 114 ? -5.671 -7.963 11.614 1.00 91.94 114 MET A CA 1
ATOM 909 C C . MET A 1 114 ? -5.301 -7.890 10.122 1.00 91.94 114 MET A C 1
ATOM 911 O O . MET A 1 114 ? -5.405 -8.886 9.412 1.00 91.94 114 MET A O 1
ATOM 915 N N . LEU A 1 115 ? -4.827 -6.737 9.635 1.00 90.56 115 LEU A N 1
ATOM 916 C CA . LEU A 1 115 ? -4.333 -6.603 8.259 1.00 90.56 115 LEU A CA 1
ATOM 917 C C . LEU A 1 115 ? -3.068 -7.443 8.007 1.00 90.56 115 LEU A C 1
ATOM 919 O O . LEU A 1 115 ? -2.942 -8.015 6.927 1.00 90.56 115 LEU A O 1
ATOM 923 N N . LEU A 1 116 ? -2.157 -7.553 8.983 1.00 89.06 116 LEU A N 1
ATOM 924 C CA . LEU A 1 116 ? -0.993 -8.448 8.884 1.00 89.06 116 LEU A CA 1
ATOM 925 C C . LEU A 1 116 ? -1.379 -9.932 8.925 1.00 89.06 116 LEU A C 1
ATOM 927 O O . LEU A 1 116 ? -0.738 -10.749 8.276 1.00 89.06 116 LEU A O 1
ATOM 931 N N . GLU A 1 117 ? -2.427 -10.299 9.659 1.00 86.75 117 GLU A N 1
ATOM 932 C CA . GLU A 1 117 ? -2.950 -11.670 9.635 1.00 86.75 117 GLU A CA 1
ATOM 933 C C . GLU A 1 117 ? -3.505 -12.015 8.247 1.00 86.75 117 GLU A C 1
ATOM 935 O O . GLU A 1 117 ? -3.145 -13.045 7.683 1.00 86.75 117 GLU A O 1
ATOM 940 N N . MET A 1 118 ? -4.307 -11.121 7.652 1.00 81.50 118 MET A N 1
ATOM 941 C CA . MET A 1 118 ? -4.774 -11.282 6.267 1.00 81.50 118 MET A CA 1
ATOM 942 C C . MET A 1 118 ? -3.603 -11.384 5.283 1.00 81.50 118 MET A C 1
ATOM 944 O O . MET A 1 118 ? -3.637 -12.174 4.345 1.00 81.50 118 MET A O 1
ATOM 948 N N . GLU A 1 119 ? -2.563 -10.581 5.491 1.00 82.31 119 GLU A N 1
ATOM 949 C CA . GLU A 1 119 ? -1.355 -10.587 4.676 1.00 82.31 119 GLU A CA 1
ATOM 950 C C . GLU A 1 119 ? -0.620 -11.930 4.706 1.00 82.31 119 GLU A C 1
ATOM 952 O O . GLU A 1 119 ? -0.252 -12.464 3.655 1.00 82.31 119 GLU A O 1
ATOM 957 N N . HIS A 1 120 ? -0.434 -12.483 5.903 1.00 79.56 120 HIS A N 1
ATOM 958 C CA . HIS A 1 120 ? 0.224 -13.765 6.105 1.00 79.56 120 HIS A CA 1
ATOM 959 C C . HIS A 1 120 ? -0.538 -14.903 5.411 1.00 79.56 120 HIS A C 1
ATOM 961 O O . HIS A 1 120 ? 0.069 -15.764 4.778 1.00 79.56 120 HIS A O 1
ATOM 967 N N . GLU A 1 121 ? -1.872 -14.885 5.475 1.00 74.56 121 GLU A N 1
ATOM 968 C CA . GLU A 1 121 ? -2.702 -15.849 4.748 1.00 74.56 121 GLU A CA 1
ATOM 969 C C . GLU A 1 121 ? -2.507 -15.715 3.230 1.00 74.56 121 GLU A C 1
ATOM 971 O O . GLU A 1 121 ? -2.301 -16.716 2.558 1.00 74.56 121 GLU A O 1
ATOM 976 N N . VAL A 1 122 ? -2.468 -14.504 2.662 1.00 70.75 122 VAL A N 1
ATOM 977 C CA . VAL A 1 122 ? -2.248 -14.324 1.209 1.00 70.75 122 VAL A CA 1
ATOM 978 C C . VAL A 1 122 ? -0.865 -14.797 0.777 1.00 70.75 122 VAL A C 1
ATOM 980 O O . VAL A 1 122 ? -0.743 -15.521 -0.214 1.00 70.75 122 VAL A O 1
ATOM 983 N N . SER A 1 123 ? 0.173 -14.392 1.511 1.00 69.31 123 SER A N 1
ATOM 984 C CA . SER A 1 123 ? 1.565 -14.700 1.169 1.00 69.31 123 SER A CA 1
ATOM 985 C C . SER A 1 123 ? 1.863 -16.203 1.196 1.00 69.31 123 SER A C 1
ATOM 987 O O . SER A 1 123 ? 2.727 -16.670 0.450 1.00 69.31 123 SER A O 1
ATOM 989 N N . ALA A 1 124 ? 1.113 -16.978 1.989 1.00 67.00 124 ALA A N 1
ATOM 990 C CA . ALA A 1 124 ? 1.207 -18.434 2.030 1.00 67.00 124 ALA A CA 1
ATOM 991 C C . ALA A 1 124 ? 0.698 -19.122 0.747 1.00 67.00 124 ALA A C 1
ATOM 993 O O . ALA A 1 124 ? 1.220 -20.175 0.376 1.00 67.00 124 ALA A O 1
ATOM 994 N N . TYR A 1 125 ? -0.294 -18.544 0.058 1.00 61.19 125 TYR A N 1
ATOM 995 C CA . TYR A 1 125 ? -0.889 -19.123 -1.158 1.00 61.19 125 TYR A CA 1
ATOM 996 C C . TYR A 1 125 ? -0.315 -18.548 -2.444 1.00 61.19 125 TYR A C 1
ATOM 998 O O . TYR A 1 125 ? -0.310 -19.213 -3.481 1.00 61.19 125 TYR A O 1
ATOM 1006 N N . ASN A 1 126 ? 0.153 -17.307 -2.399 1.00 57.81 126 ASN A N 1
ATOM 1007 C CA . ASN A 1 126 ? 0.693 -16.632 -3.556 1.00 57.81 126 ASN A CA 1
ATOM 1008 C C . ASN A 1 126 ? 1.805 -15.705 -3.067 1.00 57.81 126 ASN A C 1
ATOM 1010 O O . ASN A 1 126 ? 1.561 -14.849 -2.222 1.00 57.81 126 ASN 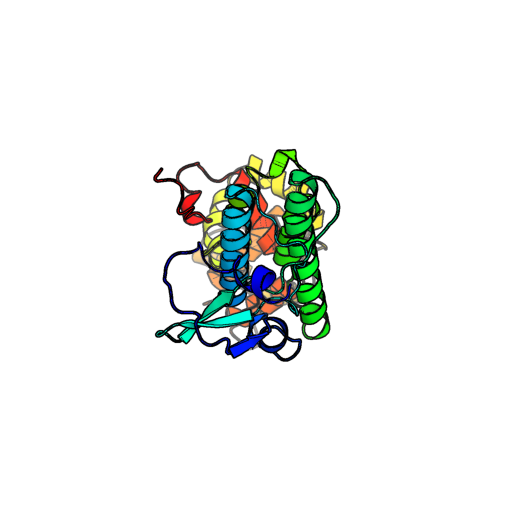A O 1
ATOM 1014 N N . SER A 1 127 ? 3.024 -15.833 -3.600 1.00 51.34 127 SER A N 1
ATOM 1015 C CA . SER A 1 127 ? 4.182 -15.010 -3.200 1.00 51.34 127 SER A CA 1
ATOM 1016 C C . SER A 1 127 ? 4.056 -13.536 -3.625 1.00 51.34 127 SER A C 1
ATOM 1018 O O . SER A 1 127 ? 5.058 -12.835 -3.775 1.00 51.34 127 SER A O 1
ATOM 1020 N N . CYS A 1 128 ? 2.830 -13.091 -3.901 1.00 53.88 128 CYS A N 1
ATOM 1021 C CA . CYS A 1 128 ? 2.485 -11.796 -4.437 1.00 53.88 128 CYS A CA 1
ATOM 1022 C C . CYS A 1 128 ? 2.304 -10.727 -3.341 1.00 53.88 128 CYS A C 1
ATOM 1024 O O . CYS A 1 128 ? 2.394 -10.969 -2.145 1.00 53.88 128 CYS A O 1
ATOM 1026 N N . HIS A 1 129 ? 2.088 -9.500 -3.793 1.00 63.78 129 HIS A N 1
ATOM 1027 C CA . HIS A 1 129 ? 2.709 -8.272 -3.308 1.00 63.78 129 HIS A CA 1
ATOM 1028 C C . HIS A 1 129 ? 1.982 -7.651 -2.145 1.00 63.78 129 HIS A C 1
ATOM 1030 O O . HIS A 1 129 ? 1.111 -6.813 -2.317 1.00 63.78 129 HIS A O 1
ATOM 1036 N N . THR A 1 130 ? 2.411 -7.984 -0.948 1.00 71.44 130 THR A N 1
ATOM 1037 C CA . THR A 1 130 ? 1.787 -7.475 0.262 1.00 71.44 130 THR A CA 1
ATOM 1038 C C . THR A 1 130 ? 2.478 -6.248 0.843 1.00 71.44 130 THR A C 1
ATOM 1040 O O . THR A 1 130 ? 2.014 -5.709 1.837 1.00 71.44 130 THR A O 1
ATOM 1043 N N . SER A 1 131 ? 3.550 -5.741 0.225 1.00 77.19 131 SER A N 1
ATOM 1044 C CA . SER A 1 131 ? 4.332 -4.610 0.751 1.00 77.19 131 SER A CA 1
ATOM 1045 C C . SER A 1 131 ? 3.480 -3.367 1.046 1.00 77.19 131 SER A C 1
ATOM 1047 O O . SER A 1 131 ? 3.641 -2.770 2.107 1.00 77.19 131 SER A O 1
ATOM 1049 N N . ILE A 1 132 ? 2.524 -3.034 0.169 1.00 79.81 132 ILE A N 1
ATOM 1050 C CA . ILE A 1 132 ? 1.559 -1.940 0.379 1.00 79.81 132 ILE A CA 1
ATOM 1051 C C . ILE A 1 132 ? 0.655 -2.225 1.585 1.00 79.81 132 ILE A C 1
ATOM 1053 O O . ILE A 1 132 ? 0.396 -1.323 2.379 1.00 79.81 132 ILE A O 1
ATOM 1057 N N . LEU A 1 133 ? 0.181 -3.467 1.735 1.00 83.50 133 LEU A N 1
ATOM 1058 C CA . LEU A 1 133 ? -0.661 -3.894 2.856 1.00 83.50 133 LEU A CA 1
ATOM 1059 C C . LEU A 1 133 ? 0.122 -3.901 4.178 1.00 83.50 133 LEU A C 1
ATOM 1061 O O . LEU A 1 133 ? -0.404 -3.448 5.186 1.00 83.50 133 LEU A O 1
ATOM 1065 N N . VAL A 1 134 ? 1.384 -4.339 4.171 1.00 87.38 134 VAL A N 1
ATOM 1066 C CA . VAL A 1 134 ? 2.284 -4.309 5.333 1.00 87.38 134 VAL A CA 1
ATOM 1067 C C . VAL A 1 134 ? 2.589 -2.869 5.751 1.00 87.38 134 VAL A C 1
ATOM 1069 O O . VAL A 1 134 ? 2.505 -2.553 6.935 1.00 87.38 134 VAL A O 1
ATOM 1072 N N . ASP A 1 135 ? 2.918 -1.976 4.811 1.00 88.19 135 ASP A N 1
ATOM 1073 C CA . ASP A 1 135 ? 3.134 -0.547 5.104 1.00 88.19 135 ASP A CA 1
ATOM 1074 C C . ASP A 1 135 ? 1.856 0.089 5.676 1.00 88.19 135 ASP A C 1
ATOM 1076 O O . ASP A 1 135 ? 1.897 0.769 6.703 1.00 88.19 135 ASP A O 1
ATOM 1080 N N . PHE A 1 136 ? 0.699 -0.240 5.091 1.00 91.00 136 PHE A N 1
ATOM 1081 C CA . PHE A 1 136 ? -0.602 0.227 5.564 1.00 91.00 136 PHE A CA 1
ATOM 1082 C C . PHE A 1 136 ? -0.952 -0.301 6.959 1.00 91.00 136 PHE A C 1
ATOM 1084 O O . PHE A 1 136 ? -1.407 0.455 7.810 1.00 91.00 136 PHE A O 1
ATOM 1091 N N . ALA A 1 137 ? -0.695 -1.576 7.238 1.00 94.38 137 ALA A N 1
ATOM 1092 C CA . ALA A 1 137 ? -0.883 -2.165 8.557 1.00 94.38 137 ALA A CA 1
ATOM 1093 C C . ALA A 1 137 ? 0.021 -1.501 9.608 1.00 94.38 137 ALA A C 1
ATOM 1095 O O . ALA A 1 137 ? -0.424 -1.172 10.713 1.00 94.38 137 ALA A O 1
ATOM 1096 N N . ASN A 1 138 ? 1.280 -1.238 9.245 1.00 95.38 138 ASN A N 1
ATOM 1097 C CA . ASN A 1 138 ? 2.252 -0.580 10.112 1.00 95.38 138 ASN A CA 1
ATOM 1098 C C . ASN A 1 138 ? 1.857 0.857 10.471 1.00 95.38 138 ASN A C 1
ATOM 1100 O O . ASN A 1 138 ? 2.180 1.302 11.575 1.00 95.38 138 ASN A O 1
ATOM 1104 N N . LEU A 1 139 ? 1.131 1.575 9.606 1.00 95.62 139 LEU A N 1
ATOM 1105 C CA . LEU A 1 139 ? 0.556 2.881 9.949 1.00 95.62 139 LEU A CA 1
ATOM 1106 C C . LEU A 1 139 ? -0.308 2.794 11.220 1.00 95.62 139 LEU A C 1
ATOM 1108 O O . LEU A 1 139 ? -0.185 3.629 12.118 1.00 95.62 139 LEU A O 1
ATOM 1112 N N . PHE A 1 140 ? -1.144 1.761 11.326 1.00 97.75 140 PHE A N 1
ATOM 1113 C CA . PHE A 1 140 ? -2.037 1.584 12.469 1.00 97.75 140 PHE A CA 1
ATOM 1114 C C . PHE A 1 140 ? -1.341 0.964 13.684 1.00 97.75 140 PHE A C 1
ATOM 1116 O O . PHE A 1 140 ? -1.555 1.408 14.810 1.00 97.75 140 PHE A O 1
ATOM 1123 N N . ILE A 1 141 ? -0.450 -0.011 13.481 1.00 97.62 141 ILE A N 1
ATOM 1124 C CA . ILE A 1 141 ? 0.335 -0.626 14.570 1.00 97.62 141 ILE A CA 1
ATOM 1125 C C . ILE A 1 141 ? 1.161 0.427 15.318 1.00 97.62 141 ILE A C 1
ATOM 1127 O O . ILE A 1 141 ? 1.261 0.391 16.546 1.00 97.62 141 ILE A O 1
ATOM 1131 N N . ASN A 1 142 ? 1.708 1.398 14.588 1.00 96.19 142 ASN A N 1
ATOM 1132 C CA . ASN A 1 142 ? 2.534 2.460 15.155 1.00 96.19 142 ASN A CA 1
ATOM 1133 C C . ASN A 1 142 ? 1.727 3.669 15.656 1.00 96.19 142 ASN A C 1
ATOM 1135 O O . ASN A 1 142 ? 2.322 4.643 16.109 1.00 96.19 142 ASN A O 1
ATOM 1139 N N . THR A 1 143 ? 0.392 3.616 15.615 1.00 95.75 143 THR A N 1
ATOM 1140 C CA . THR A 1 143 ? -0.472 4.699 16.104 1.00 95.75 143 THR A CA 1
ATOM 1141 C C . THR A 1 143 ? -0.242 4.942 17.599 1.00 95.75 143 THR A C 1
ATOM 1143 O O . THR A 1 143 ? -0.201 4.011 18.419 1.00 95.75 143 THR A O 1
ATOM 1146 N N . THR A 1 144 ? -0.080 6.215 17.952 1.00 95.38 144 THR A N 1
ATOM 1147 C CA . THR A 1 144 ? 0.019 6.721 19.326 1.00 95.38 144 THR A CA 1
ATOM 1148 C C . THR A 1 144 ? -1.284 7.406 19.750 1.00 95.38 144 THR A C 1
ATOM 1150 O O . THR A 1 144 ? -2.202 7.571 18.949 1.00 95.38 144 THR A O 1
ATOM 1153 N N . GLU A 1 145 ? -1.404 7.804 21.018 1.00 93.31 145 GLU A N 1
ATOM 1154 C CA . GLU A 1 145 ? -2.593 8.540 21.485 1.00 93.31 145 GLU A CA 1
ATOM 1155 C C . GLU A 1 145 ? -2.727 9.925 20.837 1.00 93.31 145 GLU A C 1
ATOM 1157 O O . GLU A 1 145 ? -3.843 10.405 20.647 1.00 93.31 145 GLU A O 1
ATOM 1162 N N . ASP A 1 146 ? -1.608 10.538 20.444 1.00 94.06 146 ASP A N 1
ATOM 1163 C CA . ASP A 1 146 ? -1.591 11.836 19.761 1.00 94.06 146 ASP A CA 1
ATOM 1164 C C . ASP A 1 146 ? -2.071 11.728 18.305 1.00 94.06 146 ASP A C 1
ATOM 1166 O O . ASP A 1 146 ? -2.466 12.715 17.683 1.00 94.06 146 ASP A O 1
ATOM 1170 N N . ASP A 1 147 ? -2.070 10.515 17.749 1.00 93.00 147 ASP A N 1
ATOM 1171 C CA . ASP A 1 147 ? -2.487 10.266 16.376 1.00 93.00 147 ASP A CA 1
ATOM 1172 C C . ASP A 1 147 ? -3.999 10.086 16.225 1.00 93.00 147 ASP A C 1
ATOM 1174 O O . ASP A 1 147 ? -4.478 10.156 15.094 1.00 93.00 147 ASP A O 1
ATOM 1178 N N . LEU A 1 148 ? -4.753 9.880 17.314 1.00 93.50 148 LEU A N 1
ATOM 1179 C CA . LEU A 1 148 ? -6.172 9.485 17.277 1.00 93.50 148 LEU A CA 1
ATOM 1180 C C . LEU A 1 148 ? -7.045 10.425 16.433 1.00 93.50 148 LEU A C 1
ATOM 1182 O O . LEU A 1 148 ? -7.871 9.961 15.651 1.00 93.50 148 LEU A O 1
ATOM 1186 N N . ASP A 1 149 ? -6.799 11.733 16.501 1.00 90.06 149 ASP A N 1
ATOM 1187 C CA . ASP A 1 149 ? -7.564 12.736 15.744 1.00 90.06 149 ASP A CA 1
ATOM 1188 C C . ASP A 1 149 ? -7.131 12.840 14.269 1.00 90.06 149 ASP A C 1
ATOM 1190 O O . ASP A 1 149 ? -7.747 13.533 13.454 1.00 90.06 149 ASP A O 1
ATOM 1194 N N . THR A 1 150 ? -6.025 12.192 13.899 1.00 92.12 150 THR A N 1
ATOM 1195 C CA . THR A 1 150 ? -5.408 12.322 12.573 1.00 92.12 150 THR A CA 1
ATOM 1196 C C . THR A 1 150 ? -5.294 11.007 11.816 1.00 92.12 150 THR A C 1
ATOM 1198 O O . THR A 1 150 ? -5.123 11.047 10.597 1.00 92.12 150 THR A O 1
ATOM 1201 N N . ILE A 1 151 ? -5.415 9.860 12.489 1.00 94.19 151 ILE A N 1
ATOM 1202 C CA . ILE A 1 151 ? -5.143 8.540 11.919 1.00 94.19 151 ILE A CA 1
ATOM 1203 C C . ILE A 1 151 ? -6.068 8.212 10.748 1.00 94.19 151 ILE A C 1
ATOM 1205 O O . ILE A 1 151 ? -5.574 7.760 9.721 1.00 94.19 151 ILE A O 1
ATOM 1209 N N . LYS A 1 152 ? -7.362 8.560 10.820 1.00 93.75 152 LYS A N 1
ATOM 1210 C CA . LYS A 1 152 ? -8.305 8.440 9.690 1.00 93.75 152 LYS A CA 1
ATOM 1211 C C . LYS A 1 152 ? -7.771 9.159 8.450 1.00 93.75 152 LYS A C 1
ATOM 1213 O O . LYS A 1 152 ? -7.640 8.579 7.376 1.00 93.75 152 LYS A O 1
ATOM 1218 N N . ARG A 1 153 ? -7.398 10.431 8.612 1.00 88.75 153 ARG A N 1
ATOM 1219 C CA . ARG A 1 153 ? -6.854 11.258 7.529 1.00 88.75 153 ARG A CA 1
ATOM 1220 C C . ARG A 1 153 ? -5.509 10.728 7.034 1.00 88.75 153 ARG A C 1
ATOM 1222 O O . ARG A 1 153 ? -5.268 10.761 5.835 1.00 88.75 153 ARG A O 1
ATOM 1229 N N . LYS A 1 154 ? -4.629 10.247 7.918 1.00 89.69 154 LYS A N 1
ATOM 1230 C CA . LYS A 1 154 ? -3.361 9.610 7.522 1.00 89.69 154 LYS A CA 1
ATOM 1231 C C . LYS A 1 154 ? -3.616 8.335 6.710 1.00 89.69 154 LYS A C 1
ATOM 1233 O O . LYS A 1 154 ? -2.972 8.146 5.685 1.00 89.69 154 LYS A O 1
ATOM 1238 N N . ALA A 1 155 ? -4.587 7.521 7.123 1.00 90.25 155 ALA A N 1
ATOM 1239 C CA . ALA A 1 155 ? -4.964 6.283 6.454 1.00 90.25 155 ALA A CA 1
ATOM 1240 C C . ALA A 1 155 ? -5.491 6.535 5.043 1.00 90.25 155 ALA A C 1
ATOM 1242 O O . ALA A 1 155 ? -4.966 5.953 4.104 1.00 90.25 155 ALA A O 1
ATOM 1243 N N . TYR A 1 156 ? -6.437 7.460 4.860 1.00 85.31 156 TYR A N 1
ATOM 1244 C CA . TYR A 1 156 ? -6.941 7.802 3.523 1.00 85.31 156 TYR A CA 1
ATOM 1245 C C . TYR A 1 156 ? -5.899 8.436 2.607 1.00 85.31 156 TYR A C 1
ATOM 1247 O O . TYR A 1 156 ? -6.055 8.402 1.389 1.00 85.31 156 TYR A O 1
ATOM 1255 N N . LYS A 1 157 ? -4.830 9.001 3.177 1.00 79.69 157 LYS A N 1
ATOM 1256 C CA . LYS A 1 157 ? -3.701 9.511 2.399 1.00 79.69 157 LYS A CA 1
ATOM 1257 C C . LYS A 1 157 ? -2.665 8.449 2.039 1.00 79.69 157 LYS A C 1
ATOM 1259 O O . LYS A 1 157 ? -1.696 8.753 1.350 1.00 79.69 157 LYS A O 1
ATOM 1264 N N . HIS A 1 158 ? -2.844 7.225 2.516 1.00 83.81 158 HIS A N 1
ATOM 1265 C CA . HIS A 1 158 ? -1.930 6.134 2.248 1.00 83.81 158 HIS A CA 1
ATOM 1266 C C . HIS A 1 158 ? -2.071 5.626 0.806 1.00 83.81 158 HIS A C 1
ATOM 1268 O O . HIS A 1 158 ? -3.171 5.564 0.260 1.00 83.81 158 HIS A O 1
ATOM 1274 N N . THR A 1 159 ? -0.963 5.156 0.224 1.00 78.12 159 THR A N 1
ATOM 1275 C CA . THR A 1 159 ? -0.913 4.579 -1.138 1.00 78.12 159 THR A CA 1
ATOM 1276 C C . THR A 1 159 ? -1.862 3.393 -1.347 1.00 78.12 159 THR A C 1
ATOM 1278 O O . THR A 1 159 ? -2.226 3.088 -2.476 1.00 78.12 159 THR A O 1
ATOM 1281 N N . PHE A 1 160 ? -2.303 2.766 -0.255 1.00 81.75 160 PHE A N 1
ATOM 1282 C CA . PHE A 1 160 ? -3.306 1.699 -0.226 1.00 81.75 160 PHE A CA 1
ATOM 1283 C C . PHE A 1 160 ? -4.670 2.130 -0.799 1.00 81.75 160 PHE A C 1
ATOM 1285 O O . PHE A 1 160 ? -5.366 1.301 -1.371 1.00 81.75 160 PHE A O 1
ATOM 1292 N N . PHE A 1 161 ? -5.041 3.411 -0.688 1.00 78.75 161 PHE A N 1
ATOM 1293 C CA . PHE A 1 161 ? -6.288 3.960 -1.245 1.00 78.75 161 PHE A CA 1
ATOM 1294 C C . PHE A 1 161 ? -6.102 4.659 -2.601 1.00 78.75 161 PHE A C 1
ATOM 1296 O O . PHE A 1 161 ? -6.994 5.377 -3.044 1.00 78.75 161 PHE A O 1
ATOM 1303 N N . SER A 1 162 ? -4.943 4.511 -3.246 1.00 71.56 162 SER A N 1
ATOM 1304 C CA . SER A 1 162 ? -4.689 5.134 -4.546 1.00 71.56 162 SER A CA 1
ATOM 1305 C C . SER A 1 162 ? -5.451 4.393 -5.649 1.00 71.56 162 SER A C 1
ATOM 1307 O O . SER A 1 162 ? -5.286 3.184 -5.809 1.00 71.56 162 SER A O 1
ATOM 1309 N N . ASP A 1 163 ? -6.263 5.120 -6.419 1.00 62.41 163 ASP A N 1
ATOM 1310 C CA . ASP A 1 163 ? -7.061 4.559 -7.520 1.00 62.41 163 ASP A CA 1
ATOM 1311 C C . ASP A 1 163 ? -6.259 4.400 -8.828 1.00 62.41 163 ASP A C 1
ATOM 1313 O O . ASP A 1 163 ? -6.701 3.703 -9.744 1.00 62.41 163 ASP A O 1
ATOM 1317 N N . THR A 1 164 ? -5.084 5.033 -8.935 1.00 58.31 164 THR A N 1
ATOM 1318 C CA . THR A 1 164 ? -4.245 5.015 -10.144 1.00 58.31 164 THR A CA 1
ATOM 1319 C C . THR A 1 164 ? -3.675 3.614 -10.372 1.00 58.31 164 THR A C 1
ATOM 1321 O O . THR A 1 164 ? -3.070 3.058 -9.453 1.00 58.31 164 THR A O 1
ATOM 1324 N N . ASP A 1 165 ? -3.781 3.054 -11.584 1.00 65.94 165 ASP A N 1
ATOM 1325 C CA . ASP A 1 165 ? -3.094 1.800 -11.952 1.00 65.94 165 ASP A CA 1
ATOM 1326 C C . ASP A 1 165 ? -1.571 1.983 -11.749 1.00 65.94 165 ASP A C 1
ATOM 1328 O O . ASP A 1 165 ? -1.009 3.038 -12.049 1.00 65.94 165 ASP A O 1
ATOM 1332 N N . GLY A 1 166 ? -0.883 0.974 -11.196 1.00 65.19 166 GLY A N 1
ATOM 1333 C CA . GLY A 1 166 ? 0.575 1.017 -11.016 1.00 65.19 166 GLY A CA 1
ATOM 1334 C C . GLY A 1 166 ? 1.322 1.228 -12.323 1.00 65.19 166 GLY A C 1
ATOM 1335 O O . GLY A 1 166 ? 2.342 1.908 -12.324 1.00 65.19 166 GLY A O 1
ATOM 1336 N N . ARG A 1 167 ? 0.780 0.725 -13.434 1.00 67.56 167 ARG A N 1
ATOM 1337 C CA . ARG A 1 167 ? 1.342 0.967 -14.762 1.00 67.56 167 ARG A CA 1
ATOM 1338 C C . ARG A 1 167 ? 1.205 2.417 -15.189 1.00 67.56 167 ARG A C 1
ATOM 1340 O O . ARG A 1 167 ? 2.191 2.988 -15.625 1.00 67.56 167 ARG A O 1
ATOM 1347 N N . GLU A 1 168 ? 0.023 3.011 -15.027 1.00 68.56 168 GLU A N 1
ATOM 1348 C CA . GLU A 1 168 ? -0.240 4.404 -15.414 1.00 68.56 168 GLU A CA 1
ATOM 1349 C C . GLU A 1 168 ? 0.648 5.377 -14.632 1.00 68.56 168 GLU A C 1
ATOM 1351 O O . GLU A 1 168 ? 1.272 6.260 -15.219 1.00 68.56 168 GLU A O 1
ATOM 1356 N N . LEU A 1 169 ? 0.794 5.148 -13.324 1.00 71.00 169 LEU A N 1
ATOM 1357 C CA . LEU A 1 169 ? 1.731 5.904 -12.498 1.00 71.00 169 LEU A CA 1
ATOM 1358 C C . LEU A 1 169 ? 3.153 5.863 -13.076 1.00 71.00 169 LEU A C 1
ATOM 1360 O O . LEU A 1 169 ? 3.802 6.902 -13.189 1.00 71.00 169 LEU A O 1
ATOM 1364 N N . VAL A 1 170 ? 3.651 4.667 -13.401 1.00 74.44 170 VAL A N 1
ATOM 1365 C CA . VAL A 1 170 ? 5.040 4.489 -13.832 1.00 74.44 170 VAL A CA 1
ATOM 1366 C C . VAL A 1 170 ? 5.250 5.013 -15.255 1.00 74.44 170 VAL A C 1
ATOM 1368 O O . VAL A 1 170 ? 6.179 5.781 -15.484 1.00 74.44 170 VAL A O 1
ATOM 1371 N N . SER A 1 171 ? 4.377 4.671 -16.205 1.00 73.25 171 SER A N 1
ATOM 1372 C CA . SER A 1 171 ? 4.529 5.077 -17.607 1.00 73.25 171 SER A CA 1
ATOM 1373 C C . SER A 1 171 ? 4.310 6.570 -17.839 1.00 73.25 171 SER A C 1
ATOM 1375 O O . SER A 1 171 ? 4.864 7.118 -18.787 1.00 73.25 171 SER A O 1
ATOM 1377 N N . SER A 1 172 ? 3.496 7.238 -17.017 1.00 77.88 172 SER A N 1
ATOM 1378 C CA . SER A 1 172 ? 3.099 8.630 -17.268 1.00 77.88 172 SER A CA 1
ATOM 1379 C C . SER A 1 172 ? 3.665 9.610 -16.252 1.00 77.88 172 SER A C 1
ATOM 1381 O O . SER A 1 172 ? 4.232 10.622 -16.641 1.00 77.88 172 SER A O 1
ATOM 1383 N N . SER A 1 173 ? 3.522 9.348 -14.957 1.00 80.00 173 SER A N 1
ATOM 1384 C CA . SER A 1 173 ? 3.903 10.329 -13.936 1.00 80.00 173 SER A CA 1
ATOM 1385 C C . SER A 1 173 ? 5.377 10.220 -13.567 1.00 80.00 173 SER A C 1
ATOM 1387 O O . SER A 1 173 ? 6.098 11.210 -13.609 1.00 80.00 173 SER A O 1
ATOM 1389 N N . VAL A 1 174 ? 5.853 9.007 -13.277 1.00 84.12 174 VAL A N 1
ATOM 1390 C CA . VAL A 1 174 ? 7.268 8.780 -12.946 1.00 84.12 174 VAL A CA 1
ATOM 1391 C C . VAL A 1 174 ? 8.164 9.133 -14.132 1.00 84.12 174 VAL A C 1
ATOM 1393 O O . VAL A 1 174 ? 9.212 9.740 -13.938 1.00 84.12 174 VAL A O 1
ATOM 1396 N N . SER A 1 175 ? 7.760 8.796 -15.361 1.00 83.44 175 SER A N 1
ATOM 1397 C CA . SER A 1 175 ? 8.528 9.113 -16.573 1.00 83.44 175 SER A CA 1
ATOM 1398 C C . SER A 1 175 ? 8.778 10.616 -16.755 1.00 83.44 175 SER A C 1
ATOM 1400 O O . SER A 1 175 ? 9.871 11.002 -17.174 1.00 83.44 175 SER A O 1
ATOM 1402 N N . LEU A 1 176 ? 7.817 11.469 -16.386 1.00 84.75 176 LEU A N 1
ATOM 1403 C CA . LEU A 1 176 ? 7.981 12.924 -16.403 1.00 84.75 176 LEU A CA 1
ATOM 1404 C C . LEU A 1 176 ? 8.969 13.397 -15.328 1.00 84.75 176 LEU A C 1
ATOM 1406 O O . LEU A 1 176 ? 9.887 14.162 -15.642 1.00 84.75 176 LEU A O 1
ATOM 1410 N N . GLU A 1 177 ? 8.832 12.887 -14.101 1.00 88.19 177 GLU A N 1
ATOM 1411 C CA . GLU A 1 177 ? 9.669 13.255 -12.948 1.00 88.19 177 GLU A CA 1
ATOM 1412 C C . GLU A 1 177 ? 11.127 12.791 -13.067 1.00 88.19 177 GLU A C 1
ATOM 1414 O O . GLU A 1 177 ? 12.017 13.359 -12.437 1.00 88.19 177 GLU A O 1
ATOM 1419 N N . LEU A 1 178 ? 11.435 11.818 -13.932 1.00 89.88 178 LEU A N 1
ATOM 1420 C CA . LEU A 1 178 ? 12.821 11.422 -14.230 1.00 89.88 178 LEU A CA 1
ATOM 1421 C C . LEU A 1 178 ? 13.675 12.554 -14.833 1.00 89.88 178 LEU A C 1
ATOM 1423 O O . LEU A 1 178 ? 14.897 12.419 -14.916 1.00 89.88 178 LEU A O 1
ATOM 1427 N N . ASN A 1 179 ? 13.063 13.667 -15.245 1.00 87.94 179 ASN A N 1
ATOM 1428 C CA . ASN A 1 179 ? 13.784 14.863 -15.676 1.00 87.94 179 ASN A CA 1
ATOM 1429 C C . ASN A 1 179 ? 14.136 15.810 -14.516 1.00 87.94 179 ASN A C 1
ATOM 1431 O O . ASN A 1 179 ? 14.974 16.693 -14.707 1.00 87.94 179 ASN A O 1
ATOM 1435 N N . ASP A 1 180 ? 13.539 15.640 -13.330 1.00 89.94 180 ASP A N 1
ATOM 1436 C CA . ASP A 1 180 ? 13.860 16.427 -12.138 1.00 89.94 180 ASP A CA 1
ATOM 1437 C C . ASP A 1 180 ? 15.101 15.841 -11.426 1.00 89.94 180 ASP A C 1
ATOM 1439 O O . ASP A 1 180 ? 15.089 14.691 -10.959 1.00 89.94 180 ASP A O 1
ATOM 1443 N N . PRO A 1 181 ? 16.199 16.614 -11.293 1.00 92.38 181 PRO A N 1
ATOM 1444 C CA . PRO A 1 181 ? 17.381 16.184 -10.555 1.00 92.38 181 PRO A CA 1
ATOM 1445 C C . PRO A 1 181 ? 17.112 15.813 -9.090 1.00 92.38 181 PRO A C 1
ATOM 1447 O O . PRO A 1 181 ? 17.794 14.930 -8.568 1.00 92.38 181 PRO A O 1
ATOM 1450 N N . GLN A 1 182 ? 16.157 16.470 -8.422 1.00 92.69 182 GLN A N 1
ATOM 1451 C CA . GLN A 1 182 ? 15.811 16.197 -7.025 1.00 92.69 182 GLN A CA 1
ATOM 1452 C C . GLN A 1 182 ? 15.113 14.848 -6.887 1.00 92.69 182 GLN A C 1
ATOM 1454 O O . GLN A 1 182 ? 15.511 14.040 -6.048 1.00 92.69 182 GLN A O 1
ATOM 1459 N N . PHE A 1 183 ? 14.140 14.565 -7.756 1.00 92.00 183 PHE A N 1
ATOM 1460 C CA . PHE A 1 183 ? 13.489 13.260 -7.803 1.00 92.00 183 PHE A CA 1
ATOM 1461 C C . PHE A 1 183 ? 14.501 12.144 -8.095 1.00 92.00 183 PHE A C 1
ATOM 1463 O O . PHE A 1 183 ? 14.553 11.136 -7.386 1.00 92.00 183 PHE A O 1
ATOM 1470 N N . CYS A 1 184 ? 15.386 12.354 -9.076 1.00 92.69 184 CYS A N 1
ATOM 1471 C CA . CYS A 1 184 ? 16.459 11.411 -9.393 1.00 92.69 184 CYS A CA 1
ATOM 1472 C C . CYS A 1 184 ? 17.390 11.146 -8.203 1.00 92.69 184 CYS A C 1
ATOM 1474 O O . CYS A 1 184 ? 17.856 10.021 -8.018 1.00 92.69 184 CYS A O 1
ATOM 1476 N N . GLU A 1 185 ? 17.680 12.161 -7.392 1.00 93.88 185 GLU A N 1
ATOM 1477 C CA . GLU A 1 185 ? 18.487 11.990 -6.187 1.00 93.88 185 GLU A CA 1
ATOM 1478 C C . GLU A 1 185 ? 17.743 11.187 -5.111 1.00 93.88 185 GLU A C 1
ATOM 1480 O O . GLU A 1 185 ? 18.316 10.264 -4.528 1.00 93.88 185 GLU A O 1
ATOM 1485 N N . SER A 1 186 ? 16.446 11.437 -4.921 1.00 92.81 186 SER A N 1
ATOM 1486 C CA . SER A 1 186 ? 15.601 10.634 -4.029 1.00 92.81 186 SER A CA 1
ATOM 1487 C C . SER A 1 186 ? 15.519 9.164 -4.452 1.00 92.81 186 SER A C 1
ATOM 1489 O O . SER A 1 186 ? 15.560 8.276 -3.592 1.00 92.81 186 SER A O 1
ATOM 1491 N N . LEU A 1 187 ? 15.484 8.877 -5.761 1.00 92.44 187 LEU A N 1
ATOM 1492 C CA . LEU A 1 187 ? 15.589 7.509 -6.284 1.00 92.44 187 LEU A CA 1
ATOM 1493 C C . LEU A 1 187 ? 16.917 6.857 -5.879 1.00 92.44 187 LEU A C 1
ATOM 1495 O O . LEU A 1 187 ? 16.919 5.723 -5.400 1.00 92.44 187 LEU A O 1
ATOM 1499 N N . ARG A 1 188 ? 18.049 7.564 -6.022 1.00 92.44 188 ARG A N 1
ATOM 1500 C CA . ARG A 1 188 ? 19.379 7.046 -5.638 1.00 92.44 188 ARG A CA 1
ATOM 1501 C C . ARG A 1 188 ? 19.472 6.750 -4.146 1.00 92.44 188 ARG A C 1
ATOM 1503 O O . ARG A 1 188 ? 19.958 5.680 -3.769 1.00 92.44 188 ARG A O 1
ATOM 1510 N N . GLN A 1 189 ? 18.950 7.642 -3.308 1.00 91.94 189 GLN A N 1
ATOM 1511 C CA . GLN A 1 189 ? 18.912 7.464 -1.853 1.00 91.94 189 GLN A CA 1
ATOM 1512 C C . GLN A 1 189 ? 18.055 6.263 -1.428 1.00 91.94 189 GLN A C 1
ATOM 1514 O O . GLN A 1 189 ? 18.362 5.610 -0.431 1.00 91.94 189 GLN A O 1
ATOM 1519 N N . ASN A 1 190 ? 17.026 5.924 -2.208 1.00 88.75 190 ASN A N 1
ATOM 1520 C CA . ASN A 1 190 ? 16.155 4.769 -1.975 1.00 88.75 190 ASN A CA 1
ATOM 1521 C C . ASN A 1 190 ? 16.472 3.569 -2.888 1.00 88.75 190 ASN A C 1
ATOM 1523 O O . ASN A 1 190 ? 15.672 2.636 -2.982 1.00 88.75 190 ASN A O 1
ATOM 1527 N N . SER A 1 191 ? 17.649 3.549 -3.524 1.00 87.38 191 SER A N 1
ATOM 1528 C CA . SER A 1 191 ? 18.039 2.526 -4.507 1.00 87.38 191 SER A CA 1
ATOM 1529 C C . SER A 1 191 ? 17.869 1.099 -3.990 1.00 87.38 191 SER A C 1
ATOM 1531 O O . SER A 1 191 ? 17.286 0.269 -4.681 1.00 87.38 191 SER A O 1
ATOM 1533 N N . SER A 1 192 ? 18.262 0.836 -2.743 1.00 84.69 192 SER A N 1
ATOM 1534 C CA . SER A 1 192 ? 18.146 -0.478 -2.098 1.00 84.69 192 SER A CA 1
ATOM 1535 C C . SER A 1 192 ? 16.709 -0.959 -1.874 1.00 84.69 192 SER A C 1
ATOM 1537 O O . SER A 1 192 ? 16.508 -2.140 -1.612 1.00 84.69 192 SER A O 1
ATOM 1539 N N . LYS A 1 193 ? 15.702 -0.082 -1.965 1.00 82.69 193 LYS A N 1
ATOM 1540 C CA . LYS A 1 193 ? 14.279 -0.450 -1.875 1.00 82.69 193 LYS A CA 1
ATOM 1541 C C . LYS A 1 193 ? 13.622 -0.605 -3.250 1.00 82.69 193 LYS A C 1
ATOM 1543 O O . LYS A 1 193 ? 12.657 -1.354 -3.378 1.00 82.69 193 LYS A O 1
ATOM 1548 N N . ILE A 1 194 ? 14.152 0.092 -4.257 1.00 82.75 194 ILE A N 1
ATOM 1549 C CA . ILE A 1 194 ? 13.603 0.197 -5.618 1.00 82.75 194 ILE A CA 1
ATOM 1550 C C . ILE A 1 194 ? 14.220 -0.862 -6.543 1.00 82.75 194 ILE A C 1
ATOM 1552 O O . ILE A 1 194 ? 13.513 -1.611 -7.218 1.00 82.75 194 ILE A O 1
ATOM 1556 N N . CYS A 1 195 ? 15.548 -0.959 -6.551 1.00 80.75 195 CYS A N 1
ATOM 1557 C CA . CYS A 1 195 ? 16.318 -1.848 -7.410 1.00 80.75 195 CYS A CA 1
ATOM 1558 C C . CYS A 1 195 ? 17.264 -2.690 -6.551 1.00 80.75 195 CYS A C 1
ATOM 1560 O O . CYS A 1 195 ? 18.351 -2.259 -6.174 1.00 80.75 195 CYS A O 1
ATOM 1562 N N . LEU A 1 196 ? 16.829 -3.908 -6.223 1.00 68.00 196 LEU A N 1
ATOM 1563 C CA . LEU A 1 196 ? 17.528 -4.792 -5.284 1.00 68.00 196 LEU A CA 1
ATOM 1564 C C . LEU A 1 196 ? 18.815 -5.416 -5.850 1.00 68.00 196 LEU A C 1
ATOM 1566 O O . LEU A 1 196 ? 19.603 -5.977 -5.092 1.00 68.00 196 LEU A O 1
ATOM 1570 N N . PHE A 1 197 ? 19.025 -5.362 -7.167 1.00 70.50 197 PHE A N 1
ATOM 1571 C CA . PHE A 1 197 ? 20.136 -6.028 -7.846 1.00 70.50 197 PHE A CA 1
ATOM 1572 C C . PHE A 1 197 ? 20.485 -5.341 -9.177 1.00 70.50 197 PHE A C 1
ATOM 1574 O O . PHE A 1 197 ? 19.776 -4.447 -9.632 1.00 70.50 197 PHE A O 1
ATOM 1581 N N . ASN A 1 198 ? 21.593 -5.763 -9.792 1.00 77.94 198 ASN A N 1
ATOM 1582 C CA . ASN A 1 198 ? 22.000 -5.330 -11.128 1.00 77.94 198 ASN A CA 1
ATOM 1583 C C . ASN A 1 198 ? 20.979 -5.821 -12.167 1.00 77.94 198 ASN A C 1
ATOM 1585 O O . ASN A 1 198 ? 20.821 -7.026 -12.362 1.00 77.94 198 ASN A O 1
ATOM 1589 N N . TRP A 1 199 ? 20.299 -4.895 -12.837 1.00 81.94 199 TRP A N 1
ATOM 1590 C CA . TRP A 1 199 ? 19.191 -5.222 -13.737 1.00 81.94 199 TRP A CA 1
ATOM 1591 C C . TRP A 1 199 ? 19.643 -5.725 -15.118 1.00 81.94 199 TRP A C 1
ATOM 1593 O O . TRP A 1 199 ? 18.816 -6.067 -15.955 1.00 81.94 199 TRP A O 1
ATOM 1603 N N . GLY A 1 200 ? 20.947 -5.902 -15.334 1.00 75.00 200 GLY A N 1
ATOM 1604 C CA . GLY A 1 200 ? 21.526 -6.686 -16.427 1.00 75.00 200 GLY A CA 1
ATOM 1605 C C . GLY A 1 200 ? 21.363 -8.198 -16.257 1.00 75.00 200 GLY A C 1
ATOM 1606 O O . GLY A 1 200 ? 22.275 -8.959 -16.578 1.00 75.00 200 GLY A O 1
ATOM 1607 N N . CYS A 1 201 ? 20.246 -8.656 -15.691 1.00 76.38 201 CYS A N 1
ATOM 1608 C CA . CYS A 1 201 ? 19.972 -10.073 -15.492 1.00 76.38 201 CYS A CA 1
ATOM 1609 C C . CYS A 1 201 ? 19.335 -10.698 -16.751 1.00 76.38 201 CYS A C 1
ATOM 1611 O O . CYS A 1 201 ? 18.760 -9.977 -17.573 1.00 76.38 201 CYS A O 1
ATOM 1613 N N . PRO A 1 202 ? 19.383 -12.036 -16.914 1.00 76.44 202 PRO A N 1
ATOM 1614 C CA . PRO A 1 202 ? 18.818 -12.717 -18.085 1.00 76.44 202 PRO A CA 1
ATOM 1615 C C . PRO A 1 202 ? 17.344 -12.383 -18.361 1.00 76.44 202 PRO A C 1
ATOM 1617 O O . PRO A 1 202 ? 16.927 -12.354 -19.518 1.00 76.44 202 PRO A O 1
ATOM 1620 N N . ASP A 1 203 ? 16.580 -12.088 -17.307 1.00 75.38 203 ASP A N 1
ATOM 1621 C CA . ASP A 1 203 ? 15.158 -11.759 -17.386 1.00 75.38 203 ASP A CA 1
ATOM 1622 C C . ASP A 1 203 ? 14.899 -10.445 -18.147 1.00 75.38 203 ASP A C 1
ATOM 1624 O O . ASP A 1 203 ? 13.959 -10.367 -18.934 1.00 75.38 203 ASP A O 1
ATOM 1628 N N . TYR A 1 204 ? 15.761 -9.434 -17.978 1.00 80.62 204 TYR A N 1
ATOM 1629 C CA . TYR A 1 204 ? 15.658 -8.150 -18.688 1.00 80.62 204 TYR A CA 1
ATOM 1630 C C . TYR A 1 204 ? 16.516 -8.089 -19.949 1.00 80.62 204 TYR A C 1
ATOM 1632 O O . TYR A 1 204 ? 16.182 -7.368 -20.889 1.00 80.62 204 TYR A O 1
ATOM 1640 N N . TYR A 1 205 ? 17.589 -8.879 -20.015 1.00 76.31 205 TYR A N 1
ATOM 1641 C CA . TYR A 1 205 ? 18.512 -8.886 -21.150 1.00 76.31 205 TYR A CA 1
ATOM 1642 C C . TYR A 1 205 ? 17.828 -9.261 -22.473 1.00 76.31 205 TYR A C 1
ATOM 1644 O O . TYR A 1 205 ? 18.217 -8.780 -23.532 1.00 76.31 205 TYR A O 1
ATOM 1652 N N . THR A 1 206 ? 16.780 -10.088 -22.426 1.00 76.88 206 THR A N 1
ATOM 1653 C CA . THR A 1 206 ? 15.989 -10.458 -23.614 1.00 76.88 206 THR A CA 1
ATOM 1654 C C . THR A 1 206 ? 15.042 -9.348 -24.086 1.00 76.88 206 THR A C 1
ATOM 1656 O O . THR A 1 206 ? 14.702 -9.294 -25.267 1.00 76.88 206 THR A O 1
ATOM 1659 N N . LEU A 1 207 ? 14.658 -8.433 -23.191 1.00 82.38 207 LEU A N 1
ATOM 1660 C CA . LEU A 1 207 ? 13.774 -7.297 -23.470 1.00 82.38 207 LEU A CA 1
ATOM 1661 C C . LEU A 1 207 ? 14.552 -6.052 -23.904 1.00 82.38 207 LEU A C 1
ATOM 1663 O O . LEU A 1 207 ? 14.051 -5.243 -24.686 1.00 82.38 207 LEU A O 1
ATOM 1667 N N . LEU A 1 208 ? 15.793 -5.923 -23.432 1.00 86.56 208 LEU A N 1
ATOM 1668 C CA . LEU A 1 208 ? 16.663 -4.778 -23.676 1.00 86.56 208 LEU A CA 1
ATOM 1669 C C . LEU A 1 208 ? 16.828 -4.423 -25.167 1.00 86.56 208 LEU A C 1
ATOM 1671 O O . LEU A 1 208 ? 16.702 -3.241 -25.485 1.00 86.56 208 LEU A O 1
ATOM 1675 N N . PRO A 1 209 ? 17.046 -5.371 -26.108 1.00 85.06 209 PRO A N 1
ATOM 1676 C CA . PRO A 1 209 ? 17.152 -5.036 -27.526 1.00 85.06 209 PRO A CA 1
ATOM 1677 C C . PRO A 1 209 ? 15.870 -4.423 -28.090 1.00 85.06 209 PRO A C 1
ATOM 1679 O O . PRO A 1 209 ? 15.947 -3.495 -28.889 1.00 85.06 209 PRO A O 1
ATOM 1682 N N . ALA A 1 210 ? 14.703 -4.916 -27.668 1.00 81.69 210 ALA A N 1
ATOM 1683 C CA . ALA A 1 210 ? 13.422 -4.410 -28.146 1.00 81.69 210 ALA A CA 1
ATOM 1684 C C . ALA A 1 210 ? 13.118 -3.018 -27.575 1.00 81.69 210 ALA A C 1
ATOM 1686 O O . ALA A 1 210 ? 12.744 -2.121 -28.326 1.00 81.69 210 ALA A O 1
ATOM 1687 N N . VAL A 1 211 ? 13.369 -2.804 -26.278 1.00 86.44 211 VAL A N 1
ATOM 1688 C CA . VAL A 1 211 ? 13.238 -1.478 -25.652 1.00 86.44 211 VAL A CA 1
ATOM 1689 C C . VAL A 1 211 ? 14.204 -0.480 -26.292 1.00 86.44 211 VAL A C 1
ATOM 1691 O O . VAL A 1 211 ? 13.789 0.603 -26.692 1.00 86.44 211 VAL A O 1
ATOM 1694 N N . ASN A 1 212 ? 15.477 -0.849 -26.471 1.00 88.75 212 ASN A N 1
ATOM 1695 C CA . ASN A 1 212 ? 16.461 0.013 -27.129 1.00 88.75 212 ASN A CA 1
ATOM 1696 C C . ASN A 1 212 ? 16.096 0.316 -28.588 1.00 88.75 212 ASN A C 1
ATOM 1698 O O . ASN A 1 212 ? 16.326 1.436 -29.040 1.00 88.75 212 ASN A O 1
ATOM 1702 N N . HIS A 1 213 ? 15.507 -0.642 -29.312 1.00 85.62 213 HIS A N 1
ATOM 1703 C CA . HIS A 1 213 ? 15.013 -0.410 -30.667 1.00 85.62 213 HIS A CA 1
ATOM 1704 C C . HIS A 1 213 ? 13.922 0.671 -30.689 1.00 85.62 213 HIS A C 1
ATOM 1706 O O . HIS A 1 213 ? 14.060 1.637 -31.439 1.00 85.62 213 HIS A O 1
ATOM 1712 N N . CYS A 1 214 ? 12.905 0.563 -29.826 1.00 83.06 214 CYS A N 1
ATOM 1713 C CA . CYS A 1 214 ? 11.847 1.571 -29.690 1.00 83.06 214 CYS A CA 1
ATOM 1714 C C . CYS A 1 214 ? 12.406 2.938 -29.254 1.00 83.06 214 CYS A C 1
ATOM 1716 O O . CYS A 1 214 ? 12.143 3.945 -29.908 1.00 83.06 214 CYS A O 1
ATOM 1718 N N . ARG A 1 215 ? 13.264 2.984 -28.222 1.00 86.69 215 ARG A N 1
ATOM 1719 C CA . ARG A 1 215 ? 13.910 4.228 -27.745 1.00 86.69 215 ARG A CA 1
ATOM 1720 C C . ARG A 1 215 ? 14.635 4.975 -28.862 1.00 86.69 215 ARG A C 1
ATOM 1722 O O . ARG A 1 215 ? 14.541 6.199 -28.952 1.00 86.69 215 ARG A O 1
ATOM 1729 N N . GLN A 1 216 ? 15.371 4.248 -29.700 1.00 86.50 216 GLN A N 1
ATOM 1730 C CA . GLN A 1 216 ? 16.156 4.832 -30.784 1.00 86.50 216 GLN A CA 1
ATOM 1731 C C . GLN A 1 216 ? 15.289 5.255 -31.972 1.00 86.50 216 GLN A C 1
ATOM 1733 O O . GLN A 1 216 ? 15.466 6.362 -32.476 1.00 86.50 216 GLN A O 1
ATOM 1738 N N . MET A 1 217 ? 14.386 4.383 -32.431 1.00 78.88 217 MET A N 1
ATOM 1739 C CA . MET A 1 217 ? 13.634 4.595 -33.672 1.00 78.88 217 MET A CA 1
ATOM 1740 C C . MET A 1 217 ? 12.452 5.545 -33.498 1.00 78.88 217 MET A C 1
ATOM 1742 O O . MET A 1 217 ? 12.232 6.391 -34.362 1.00 78.88 217 MET A O 1
ATOM 1746 N N . ASP A 1 218 ? 11.732 5.442 -32.382 1.00 71.12 218 ASP A N 1
ATOM 1747 C CA . ASP A 1 218 ? 10.487 6.186 -32.183 1.00 71.12 218 ASP A CA 1
ATOM 1748 C C . ASP A 1 218 ? 10.722 7.518 -31.448 1.00 71.12 218 ASP A C 1
ATOM 1750 O O . ASP A 1 218 ? 9.984 8.481 -31.660 1.00 71.12 218 ASP A O 1
ATOM 1754 N N . PHE A 1 219 ? 11.785 7.610 -30.634 1.00 72.75 219 PHE A N 1
ATOM 1755 C CA . PHE A 1 219 ? 12.024 8.757 -29.743 1.00 72.75 219 PHE A CA 1
ATOM 1756 C C . PHE A 1 219 ? 13.422 9.384 -29.852 1.00 72.75 219 PHE A C 1
ATOM 1758 O O . PHE A 1 219 ? 13.686 10.398 -29.204 1.00 72.75 219 PHE A O 1
ATOM 1765 N N . GLY A 1 220 ? 14.332 8.815 -30.654 1.00 79.88 220 GLY A N 1
ATOM 1766 C CA . GLY A 1 220 ? 15.689 9.346 -30.839 1.00 79.88 220 GLY A CA 1
ATOM 1767 C C . GLY A 1 220 ? 16.539 9.369 -29.562 1.00 79.88 220 GLY A C 1
ATOM 1768 O O . GLY A 1 220 ? 17.460 10.180 -29.447 1.00 79.88 220 GLY A O 1
ATOM 1769 N N . GLN A 1 221 ? 16.223 8.517 -28.584 1.00 85.19 221 GLN A N 1
ATOM 1770 C CA . GLN A 1 221 ? 16.906 8.473 -27.295 1.00 85.19 221 GLN A CA 1
ATOM 1771 C C . GLN A 1 221 ? 18.123 7.539 -27.313 1.00 85.19 221 GLN A C 1
ATOM 1773 O O . GLN A 1 221 ? 18.213 6.586 -28.089 1.00 85.19 221 GLN A O 1
ATOM 1778 N N . VAL A 1 222 ? 19.076 7.810 -26.417 1.00 88.50 222 VAL A N 1
ATOM 1779 C CA . VAL A 1 222 ? 20.281 6.986 -26.242 1.00 88.50 222 VAL A CA 1
ATOM 1780 C C . VAL A 1 222 ? 19.876 5.604 -25.703 1.00 88.50 222 VAL A C 1
ATOM 1782 O O . VAL A 1 222 ? 19.051 5.542 -24.777 1.00 88.50 222 VAL A O 1
ATOM 1785 N N . PRO A 1 223 ? 20.425 4.507 -26.263 1.00 90.38 223 PRO A N 1
ATOM 1786 C CA . PRO A 1 223 ? 20.167 3.164 -25.761 1.00 90.38 223 PRO A CA 1
ATOM 1787 C C . PRO A 1 223 ? 20.740 2.993 -24.356 1.00 90.38 223 PRO A C 1
ATOM 1789 O O . PRO A 1 223 ? 21.723 3.633 -23.985 1.00 90.38 223 PRO A O 1
ATOM 1792 N N . TYR A 1 224 ? 20.144 2.086 -23.598 1.00 91.12 224 TYR A N 1
ATOM 1793 C CA . TYR A 1 224 ? 20.737 1.585 -22.370 1.00 91.12 224 TYR A CA 1
ATOM 1794 C C . TYR A 1 224 ? 21.920 0.664 -22.675 1.00 91.12 224 TYR A C 1
ATOM 1796 O O . TYR A 1 224 ? 21.834 -0.193 -23.562 1.00 91.12 224 TYR A O 1
ATOM 1804 N N . GLU A 1 225 ? 22.998 0.819 -21.913 1.00 90.19 225 GLU A N 1
ATOM 1805 C CA . GLU A 1 225 ? 24.244 0.060 -22.040 1.00 90.19 225 GLU A CA 1
ATOM 1806 C C . GLU A 1 225 ? 24.586 -0.678 -20.738 1.00 90.19 225 GLU A C 1
ATOM 1808 O O . GLU A 1 225 ? 24.076 -0.355 -19.670 1.00 90.19 225 GLU A O 1
ATOM 1813 N N . GLU A 1 226 ? 25.515 -1.638 -20.788 1.00 87.00 226 GLU A N 1
ATOM 1814 C CA . GLU A 1 226 ? 25.890 -2.440 -19.608 1.00 87.00 226 GLU A CA 1
ATOM 1815 C C . GLU A 1 226 ? 26.365 -1.602 -18.412 1.00 87.00 226 GLU A C 1
ATOM 1817 O O . GLU A 1 226 ? 26.135 -1.960 -17.256 1.00 87.00 226 GLU A O 1
ATOM 1822 N N . LYS A 1 227 ? 26.989 -0.448 -18.678 1.00 88.44 227 LYS A N 1
ATOM 1823 C CA . LYS A 1 227 ? 27.422 0.499 -17.640 1.00 88.44 227 LYS A CA 1
ATOM 1824 C C . LYS A 1 227 ? 26.254 1.091 -16.836 1.00 88.44 227 LYS A C 1
ATOM 1826 O O . LYS A 1 227 ? 26.474 1.566 -15.727 1.00 88.44 227 LYS A O 1
ATOM 1831 N N . ASP A 1 228 ? 25.039 1.070 -17.387 1.00 89.38 228 ASP A N 1
ATOM 1832 C CA . ASP A 1 228 ? 23.828 1.613 -16.766 1.00 89.38 228 ASP A CA 1
ATOM 1833 C C . ASP A 1 228 ? 23.165 0.613 -15.804 1.00 89.38 228 ASP A C 1
ATOM 1835 O O . ASP A 1 228 ? 22.300 0.992 -15.015 1.00 89.38 228 ASP A O 1
ATOM 1839 N N . PHE A 1 229 ? 23.570 -0.662 -15.821 1.00 89.50 229 PHE A N 1
ATOM 1840 C CA . PHE A 1 229 ? 22.861 -1.739 -15.120 1.00 89.50 229 PHE A CA 1
ATOM 1841 C C . PHE A 1 229 ? 22.929 -1.683 -13.586 1.00 89.50 229 PHE A C 1
ATOM 1843 O O . PHE A 1 229 ? 22.260 -2.449 -12.888 1.00 89.50 229 PHE A O 1
ATOM 1850 N N . THR A 1 230 ? 23.734 -0.775 -13.040 1.00 87.19 230 THR A N 1
ATOM 1851 C CA . THR A 1 230 ? 23.808 -0.492 -11.601 1.00 87.19 230 THR A CA 1
ATOM 1852 C C . THR A 1 230 ? 23.150 0.831 -11.213 1.00 87.19 230 THR A C 1
ATOM 1854 O O . THR A 1 230 ? 23.110 1.160 -10.031 1.00 87.19 230 THR A O 1
ATOM 1857 N N . ASP A 1 231 ? 22.658 1.611 -12.178 1.00 91.19 231 ASP A N 1
ATOM 1858 C CA . ASP A 1 231 ? 22.018 2.900 -11.929 1.00 91.19 231 ASP A CA 1
ATOM 1859 C C . ASP A 1 231 ? 20.498 2.721 -11.785 1.00 91.19 231 ASP A C 1
ATOM 1861 O O . ASP A 1 231 ? 19.811 2.276 -12.707 1.00 91.19 231 ASP A O 1
ATOM 1865 N N . VAL A 1 232 ? 19.966 3.083 -10.613 1.00 91.62 232 VAL A N 1
ATOM 1866 C CA . VAL A 1 232 ? 18.530 2.995 -10.309 1.00 91.62 232 VAL A CA 1
ATOM 1867 C C . VAL A 1 232 ? 17.687 3.948 -11.158 1.00 91.62 232 VAL A C 1
ATOM 1869 O O . VAL A 1 232 ? 16.555 3.621 -11.492 1.00 91.62 232 VAL A O 1
ATOM 1872 N N . VAL A 1 233 ? 18.213 5.111 -11.545 1.00 93.06 233 VAL A N 1
ATOM 1873 C CA . VAL A 1 233 ? 17.483 6.070 -12.385 1.00 93.06 233 VAL A CA 1
ATOM 1874 C C . VAL A 1 233 ? 17.340 5.493 -13.790 1.00 93.06 233 VAL A C 1
ATOM 1876 O O . VAL A 1 233 ? 16.266 5.554 -14.385 1.00 93.06 233 VAL A O 1
ATOM 1879 N N . LYS A 1 234 ? 18.405 4.859 -14.298 1.00 92.88 234 LYS A N 1
ATOM 1880 C CA . LYS A 1 234 ? 18.370 4.138 -15.577 1.00 92.88 234 LYS A CA 1
ATOM 1881 C C . LYS A 1 234 ? 17.436 2.938 -15.523 1.00 92.88 234 LYS A C 1
ATOM 1883 O O . LYS A 1 234 ? 16.671 2.751 -16.461 1.00 92.88 234 LYS A O 1
ATOM 1888 N N . PHE A 1 235 ? 17.452 2.194 -14.419 1.00 92.44 235 PHE A N 1
ATOM 1889 C CA . PHE A 1 235 ? 16.512 1.105 -14.183 1.00 92.44 235 PHE A CA 1
ATOM 1890 C C . PHE A 1 235 ? 15.055 1.580 -14.221 1.00 92.44 235 PHE A C 1
ATOM 1892 O O . PHE A 1 235 ? 14.255 1.032 -14.968 1.00 92.44 235 PHE A O 1
ATOM 1899 N N . VAL A 1 236 ? 14.705 2.614 -13.447 1.00 91.31 236 VAL A N 1
ATOM 1900 C CA . VAL A 1 236 ? 13.331 3.138 -13.405 1.00 91.31 236 VAL A CA 1
ATOM 1901 C C . VAL A 1 236 ? 12.911 3.650 -14.780 1.00 91.31 236 VAL A C 1
ATOM 1903 O O . VAL A 1 236 ? 11.824 3.306 -15.228 1.00 91.31 236 VAL A O 1
ATOM 1906 N N . GLY A 1 237 ? 13.787 4.368 -15.492 1.00 91.50 237 GLY A N 1
ATOM 1907 C CA . GLY A 1 237 ? 13.535 4.767 -16.879 1.00 91.50 237 GLY A CA 1
ATOM 1908 C C . GLY A 1 237 ? 13.280 3.577 -17.804 1.00 91.50 237 GLY A C 1
ATOM 1909 O O . GLY A 1 237 ? 12.307 3.589 -18.550 1.00 91.50 237 GLY A O 1
ATOM 1910 N N . PHE A 1 238 ? 14.084 2.516 -17.690 1.00 90.56 238 PHE A N 1
ATOM 1911 C CA . PHE A 1 238 ? 13.893 1.294 -18.469 1.00 90.56 238 PHE A CA 1
ATOM 1912 C C . PHE A 1 238 ? 12.527 0.656 -18.191 1.00 90.56 238 PHE A C 1
ATOM 1914 O O . PHE A 1 238 ? 11.872 0.196 -19.122 1.00 90.56 238 PHE A O 1
ATOM 1921 N N . ILE A 1 239 ? 12.061 0.657 -16.938 1.00 89.06 239 ILE A N 1
ATOM 1922 C CA . ILE A 1 239 ? 10.722 0.162 -16.594 1.00 89.06 239 ILE A CA 1
ATOM 1923 C C . ILE A 1 239 ? 9.616 1.073 -17.147 1.00 89.06 239 ILE A C 1
ATOM 1925 O O . ILE A 1 239 ? 8.613 0.557 -17.643 1.00 89.06 239 ILE A O 1
ATOM 1929 N N . CYS A 1 240 ? 9.785 2.399 -17.098 1.00 88.38 240 CYS A N 1
ATOM 1930 C CA . CYS A 1 240 ? 8.842 3.344 -17.705 1.00 88.38 240 CYS A CA 1
ATOM 1931 C C . CYS A 1 240 ? 8.674 3.064 -19.200 1.00 88.38 240 CYS A C 1
ATOM 1933 O O . CYS A 1 240 ? 7.551 2.864 -19.662 1.00 88.38 240 CYS A O 1
ATOM 1935 N N . ASP A 1 241 ? 9.788 2.951 -19.921 1.00 86.88 241 ASP A N 1
ATOM 1936 C CA . ASP A 1 241 ? 9.797 2.604 -21.339 1.00 86.88 241 ASP A CA 1
ATOM 1937 C C . ASP A 1 241 ? 9.173 1.236 -21.596 1.00 86.88 241 ASP A C 1
ATOM 1939 O O . ASP A 1 241 ? 8.416 1.050 -22.544 1.00 86.88 241 ASP A O 1
ATOM 1943 N N . LEU A 1 242 ? 9.482 0.250 -20.750 1.00 85.00 242 LEU A N 1
ATOM 1944 C CA . LEU A 1 242 ? 8.948 -1.095 -20.896 1.00 85.00 242 LEU A CA 1
ATOM 1945 C C . LEU A 1 242 ? 7.418 -1.081 -20.804 1.00 85.00 242 LEU A C 1
ATOM 1947 O O . LEU A 1 242 ? 6.767 -1.738 -21.613 1.00 85.00 242 LEU A O 1
ATOM 1951 N N . TYR A 1 243 ? 6.835 -0.308 -19.881 1.00 81.50 243 TYR A N 1
ATOM 1952 C CA . TYR A 1 243 ? 5.383 -0.133 -19.797 1.00 81.50 243 TYR A CA 1
ATOM 1953 C C . TYR A 1 243 ? 4.807 0.708 -20.935 1.00 81.50 243 TYR A C 1
ATOM 1955 O O . TYR A 1 243 ? 3.728 0.383 -21.432 1.00 81.50 243 TYR A O 1
ATOM 1963 N N . GLU A 1 244 ? 5.509 1.745 -21.386 1.00 79.50 244 GLU A N 1
ATOM 1964 C CA . GLU A 1 244 ? 5.079 2.555 -22.526 1.00 79.50 244 GLU A CA 1
ATOM 1965 C C . GLU A 1 244 ? 5.034 1.719 -23.818 1.00 79.50 244 GLU A C 1
ATOM 1967 O O . GLU A 1 244 ? 4.067 1.772 -24.583 1.00 79.50 244 GLU A O 1
ATOM 1972 N N . TYR A 1 245 ? 6.030 0.852 -24.015 1.00 76.50 245 TYR A N 1
ATOM 1973 C CA . TYR A 1 245 ? 6.206 0.054 -25.228 1.00 76.50 245 TYR A CA 1
ATOM 1974 C C . TYR A 1 245 ? 5.612 -1.357 -25.125 1.00 76.50 245 TYR A C 1
ATOM 1976 O O . TYR A 1 245 ? 5.562 -2.065 -26.133 1.00 76.50 245 TYR A O 1
ATOM 1984 N N . CYS A 1 246 ? 5.103 -1.787 -23.959 1.00 65.69 246 CYS A N 1
ATOM 1985 C CA . CYS A 1 246 ? 4.592 -3.153 -23.740 1.00 65.69 246 CYS A CA 1
ATOM 1986 C C . CYS A 1 246 ? 3.496 -3.576 -24.732 1.00 65.69 246 CYS A C 1
ATOM 1988 O O . CYS A 1 246 ? 3.300 -4.763 -24.974 1.00 65.69 246 CYS A O 1
ATOM 1990 N N . ARG A 1 247 ? 2.794 -2.619 -25.353 1.00 57.62 247 ARG A N 1
ATOM 1991 C CA . ARG A 1 247 ? 1.775 -2.890 -26.380 1.00 57.62 247 ARG A CA 1
ATOM 1992 C C . ARG A 1 247 ? 2.362 -3.217 -27.764 1.00 57.62 247 ARG A C 1
ATOM 1994 O O . ARG A 1 247 ? 1.620 -3.686 -28.625 1.00 57.62 247 ARG A O 1
ATOM 2001 N N . GLY A 1 248 ? 3.658 -2.980 -27.981 1.00 54.53 248 GLY A N 1
ATOM 2002 C CA . GLY A 1 248 ? 4.342 -3.092 -29.275 1.00 54.53 248 GLY A CA 1
ATOM 2003 C C . GLY A 1 248 ? 5.639 -3.909 -29.286 1.00 54.53 248 GLY A C 1
ATOM 2004 O O . GLY A 1 248 ? 6.145 -4.180 -30.371 1.00 54.53 248 GLY A O 1
ATOM 2005 N N . ILE A 1 249 ? 6.167 -4.338 -28.132 1.00 56.84 249 ILE A N 1
ATOM 2006 C CA . ILE A 1 249 ? 7.420 -5.111 -28.070 1.00 56.84 249 ILE A CA 1
ATOM 2007 C C . ILE A 1 249 ? 7.236 -6.513 -28.681 1.00 56.84 249 ILE A C 1
ATOM 2009 O O . ILE A 1 249 ? 6.571 -7.384 -28.116 1.00 56.84 249 ILE A O 1
ATOM 2013 N N . GLU A 1 250 ? 7.872 -6.738 -29.833 1.00 56.19 250 GLU A N 1
ATOM 2014 C CA . GLU A 1 250 ? 8.128 -8.061 -30.407 1.00 56.19 250 GLU A CA 1
ATOM 2015 C C . GLU A 1 250 ? 9.570 -8.466 -30.080 1.00 56.19 250 GLU A C 1
ATOM 2017 O O . GLU A 1 250 ? 10.521 -7.777 -30.454 1.00 56.19 250 GLU A O 1
ATOM 2022 N N . VAL A 1 251 ? 9.755 -9.577 -29.362 1.00 57.19 251 VAL A N 1
ATOM 2023 C CA . VAL A 1 251 ? 11.101 -10.069 -29.038 1.00 57.19 251 VAL A CA 1
ATOM 2024 C C . VAL A 1 251 ? 11.762 -10.621 -30.312 1.00 57.19 251 VAL A C 1
ATOM 2026 O O . VAL A 1 251 ? 11.159 -11.450 -31.005 1.00 57.19 251 VAL A O 1
ATOM 2029 N N . PRO A 1 252 ? 13.006 -10.224 -30.644 1.00 47.09 252 PRO A N 1
ATOM 2030 C CA . PRO A 1 252 ? 13.695 -10.752 -31.817 1.00 47.09 252 PRO A CA 1
ATOM 2031 C C . PRO A 1 252 ? 13.886 -12.274 -31.713 1.00 47.09 252 PRO A C 1
ATOM 2033 O O . PRO A 1 252 ? 14.528 -12.764 -30.788 1.00 47.09 252 PRO A O 1
ATOM 2036 N N . GLY A 1 253 ? 13.354 -13.030 -32.680 1.00 53.53 253 GLY A N 1
ATOM 2037 C CA . GLY A 1 253 ? 13.573 -14.482 -32.798 1.00 53.53 253 GLY A CA 1
ATOM 2038 C C . GLY A 1 253 ? 12.453 -15.387 -32.269 1.00 53.53 253 GLY A C 1
ATOM 2039 O O . GLY A 1 253 ? 12.541 -16.603 -32.423 1.00 53.53 253 GLY A O 1
ATOM 2040 N N . GLY A 1 254 ? 11.369 -14.830 -31.730 1.00 50.78 254 GLY A N 1
ATOM 2041 C CA . GLY A 1 254 ? 10.173 -15.593 -31.379 1.00 50.78 254 GLY A CA 1
ATOM 2042 C C . GLY A 1 254 ? 9.012 -14.644 -31.139 1.00 50.78 254 GLY A C 1
ATOM 2043 O O . GLY A 1 254 ? 9.070 -13.852 -30.210 1.00 50.78 254 GLY A O 1
ATOM 2044 N N . GLY A 1 255 ? 7.975 -14.709 -31.978 1.00 49.22 255 GLY A N 1
ATOM 2045 C CA . GLY A 1 255 ? 6.849 -13.763 -32.025 1.00 49.22 255 GLY A CA 1
ATOM 2046 C C . GLY A 1 255 ? 5.924 -13.720 -30.798 1.00 49.22 255 GLY A C 1
ATOM 2047 O O . GLY A 1 255 ? 4.724 -13.510 -30.959 1.00 49.22 255 GLY A O 1
ATOM 2048 N N . MET A 1 256 ? 6.435 -13.935 -29.583 1.00 47.69 256 MET A N 1
ATOM 2049 C CA . MET A 1 256 ? 5.707 -13.623 -28.360 1.00 47.69 256 MET A CA 1
ATOM 2050 C C . MET A 1 256 ? 5.735 -12.115 -28.121 1.00 47.69 256 MET A C 1
ATOM 2052 O O . MET A 1 256 ? 6.781 -11.522 -27.861 1.00 47.69 256 MET A O 1
ATOM 2056 N N . LYS A 1 257 ? 4.547 -11.515 -28.176 1.00 62.72 257 LYS A N 1
ATOM 2057 C CA . LYS A 1 257 ? 4.269 -10.218 -27.564 1.00 62.72 257 LYS A CA 1
ATOM 2058 C C . LYS A 1 257 ? 3.971 -10.471 -26.101 1.00 62.72 257 LYS A C 1
ATOM 2060 O O . LYS A 1 257 ? 3.068 -11.251 -25.793 1.00 62.72 257 LYS A O 1
ATOM 2065 N N . TYR A 1 258 ? 4.714 -9.832 -25.211 1.00 66.56 258 TYR A N 1
ATOM 2066 C CA . TYR A 1 258 ? 4.327 -9.841 -23.812 1.00 66.56 258 TYR A CA 1
ATOM 2067 C C . TYR A 1 258 ? 3.035 -9.053 -23.650 1.00 66.56 258 TYR A C 1
ATOM 2069 O O . TYR A 1 258 ? 2.900 -7.928 -24.123 1.00 66.56 258 TYR A O 1
ATOM 2077 N N . THR A 1 259 ? 2.070 -9.656 -22.973 1.00 71.94 259 THR A N 1
ATOM 2078 C CA . THR A 1 259 ? 0.879 -8.932 -22.536 1.00 71.94 259 THR A CA 1
ATOM 2079 C C . THR A 1 259 ? 1.245 -8.017 -21.362 1.00 71.94 259 THR A C 1
ATOM 2081 O O . THR A 1 259 ? 2.170 -8.333 -20.607 1.00 71.94 259 THR A O 1
ATOM 2084 N N . PRO A 1 260 ? 0.491 -6.928 -21.130 1.00 71.19 260 PRO A N 1
ATOM 2085 C CA . PRO A 1 260 ? 0.689 -6.086 -19.953 1.00 71.19 260 PRO A CA 1
ATOM 2086 C C . PRO A 1 260 ? 0.692 -6.872 -18.630 1.00 71.19 260 PRO A C 1
ATOM 2088 O O . PRO A 1 260 ? 1.501 -6.589 -17.759 1.00 71.19 260 PRO A O 1
ATOM 2091 N N . ALA A 1 261 ? -0.139 -7.914 -18.503 1.00 70.31 261 ALA A N 1
ATOM 2092 C CA . ALA A 1 261 ? -0.190 -8.752 -17.302 1.00 70.31 261 ALA A CA 1
ATOM 2093 C C . ALA A 1 261 ? 1.088 -9.586 -17.083 1.00 70.31 261 ALA A C 1
ATOM 2095 O O . ALA A 1 261 ? 1.528 -9.743 -15.948 1.00 70.31 261 ALA A O 1
ATOM 2096 N N . GLN A 1 262 ? 1.703 -10.094 -18.157 1.00 75.31 262 GLN A N 1
ATOM 2097 C CA . GLN A 1 262 ? 2.974 -10.827 -18.070 1.00 75.31 262 GLN A CA 1
ATOM 2098 C C . GLN A 1 262 ? 4.147 -9.894 -17.746 1.00 75.31 262 GLN A C 1
ATOM 2100 O O . GLN A 1 262 ? 5.095 -10.305 -17.083 1.00 75.31 262 GLN A O 1
ATOM 2105 N N . MET A 1 263 ? 4.088 -8.640 -18.208 1.00 77.12 263 MET A N 1
ATOM 2106 C CA . MET A 1 263 ? 5.059 -7.605 -17.839 1.00 77.12 263 MET A CA 1
ATOM 2107 C C . MET A 1 263 ? 4.950 -7.227 -16.372 1.00 77.12 263 MET A C 1
ATOM 2109 O O . MET A 1 263 ? 5.969 -7.182 -15.685 1.00 77.12 263 MET A O 1
ATOM 2113 N N . ASP A 1 264 ? 3.720 -7.028 -15.895 1.00 73.94 264 ASP A N 1
ATOM 2114 C CA . ASP A 1 264 ? 3.461 -6.822 -14.478 1.00 73.94 264 ASP A CA 1
ATOM 2115 C C . ASP A 1 264 ? 4.071 -7.974 -13.688 1.00 73.94 264 ASP A C 1
ATOM 2117 O O . ASP A 1 264 ? 4.968 -7.728 -12.898 1.00 73.94 264 ASP A O 1
ATOM 2121 N N . GLU A 1 265 ? 3.690 -9.225 -13.965 1.00 74.12 265 GLU A N 1
ATOM 2122 C CA . GLU A 1 265 ? 4.216 -10.416 -13.281 1.00 74.12 265 GLU A CA 1
ATOM 2123 C C . GLU A 1 265 ? 5.754 -10.475 -13.264 1.00 74.12 265 GLU A C 1
ATOM 2125 O O . GLU A 1 265 ? 6.355 -10.705 -12.211 1.00 74.12 265 GLU A O 1
ATOM 2130 N N . LEU A 1 266 ? 6.409 -10.196 -14.395 1.00 79.06 266 LEU A N 1
ATOM 2131 C CA . LEU A 1 266 ? 7.866 -10.165 -14.490 1.00 79.06 266 LEU A CA 1
ATOM 2132 C C . LEU A 1 266 ? 8.484 -9.113 -13.561 1.00 79.06 266 LEU A C 1
ATOM 2134 O O . LEU A 1 266 ? 9.325 -9.448 -12.726 1.00 79.06 266 LEU A O 1
ATOM 2138 N N . ILE A 1 267 ? 8.083 -7.847 -13.700 1.00 79.44 267 ILE A N 1
ATOM 2139 C CA . ILE A 1 267 ? 8.637 -6.729 -12.921 1.00 79.44 267 ILE A CA 1
ATOM 2140 C C . ILE A 1 267 ? 8.403 -6.966 -11.439 1.00 79.44 267 ILE A C 1
ATOM 2142 O O . ILE A 1 267 ? 9.294 -6.801 -10.612 1.00 79.44 267 ILE A O 1
ATOM 2146 N N . ILE A 1 268 ? 7.194 -7.385 -11.120 1.00 73.44 268 ILE A N 1
ATOM 2147 C CA . ILE A 1 268 ? 6.689 -7.536 -9.777 1.00 73.44 268 ILE A CA 1
ATOM 2148 C C . ILE A 1 268 ? 7.368 -8.716 -9.055 1.00 73.44 268 ILE A C 1
ATOM 2150 O O . ILE A 1 268 ? 7.791 -8.559 -7.908 1.00 73.44 268 ILE A O 1
ATOM 2154 N N . SER A 1 269 ? 7.590 -9.849 -9.735 1.00 74.00 269 SER A N 1
ATOM 2155 C CA . SER A 1 269 ? 8.317 -11.003 -9.173 1.00 74.00 269 SER A CA 1
ATOM 2156 C C . SER A 1 269 ? 9.761 -10.672 -8.778 1.00 74.00 269 SER A C 1
ATOM 2158 O O . SER A 1 269 ? 10.321 -11.275 -7.862 1.00 74.00 269 SER A O 1
ATOM 2160 N N . LYS A 1 270 ? 10.369 -9.696 -9.458 1.00 78.88 270 LYS A N 1
ATOM 2161 C CA . LYS A 1 270 ? 11.760 -9.287 -9.247 1.00 78.88 270 LYS A CA 1
ATOM 2162 C C . LYS A 1 270 ? 11.895 -8.067 -8.342 1.00 78.88 270 LYS A C 1
ATOM 2164 O O . LYS A 1 270 ? 12.812 -8.004 -7.525 1.00 78.88 270 LYS A O 1
ATOM 2169 N N . HIS A 1 271 ? 10.971 -7.120 -8.456 1.00 80.44 271 HIS A N 1
ATOM 2170 C CA . HIS A 1 271 ? 10.964 -5.849 -7.740 1.00 80.44 271 HIS A CA 1
ATOM 2171 C C . HIS A 1 271 ? 9.621 -5.645 -7.025 1.00 80.44 271 HIS A C 1
ATOM 2173 O O . HIS A 1 271 ? 8.860 -4.728 -7.346 1.00 80.44 271 HIS A O 1
ATOM 2179 N N . PRO A 1 272 ? 9.331 -6.455 -5.990 1.00 73.19 272 PRO A N 1
ATOM 2180 C CA . PRO A 1 272 ? 8.024 -6.507 -5.329 1.00 73.19 272 PRO A CA 1
ATOM 2181 C C . PRO A 1 272 ? 7.609 -5.213 -4.616 1.00 73.19 272 PRO A C 1
ATOM 2183 O O . PRO A 1 272 ? 6.463 -5.085 -4.182 1.00 73.19 272 PRO A O 1
ATOM 2186 N N . ARG A 1 273 ? 8.547 -4.279 -4.432 1.00 78.50 273 ARG A N 1
ATOM 2187 C CA . ARG A 1 273 ? 8.332 -2.984 -3.778 1.00 78.50 273 ARG A CA 1
ATOM 2188 C C . ARG A 1 273 ? 8.370 -1.807 -4.748 1.00 78.50 273 ARG A C 1
ATOM 2190 O O . ARG A 1 273 ? 8.038 -0.708 -4.328 1.00 78.50 273 ARG A O 1
ATOM 2197 N N . LEU A 1 274 ? 8.711 -2.020 -6.024 1.00 81.56 274 LEU A N 1
ATOM 2198 C CA . LEU A 1 274 ? 8.960 -0.941 -6.986 1.00 81.56 274 LEU A CA 1
ATOM 2199 C C . LEU A 1 274 ? 7.809 0.063 -7.037 1.00 81.56 274 LEU A C 1
ATOM 2201 O O . LEU A 1 274 ? 7.999 1.234 -6.730 1.00 81.56 274 LEU A O 1
ATOM 2205 N N . ASN A 1 275 ? 6.600 -0.409 -7.344 1.00 78.06 275 ASN A N 1
ATOM 2206 C CA . ASN A 1 275 ? 5.434 0.465 -7.462 1.00 78.06 275 ASN A CA 1
ATOM 2207 C C . ASN A 1 275 ? 5.087 1.157 -6.139 1.00 78.06 275 ASN A C 1
ATOM 2209 O O . ASN A 1 275 ? 4.672 2.310 -6.145 1.00 78.06 275 ASN A O 1
ATOM 2213 N N . HIS A 1 276 ? 5.259 0.477 -5.004 1.00 77.81 276 HIS A N 1
ATOM 2214 C CA . HIS A 1 276 ? 4.992 1.065 -3.694 1.00 77.81 276 HIS A CA 1
ATOM 2215 C C . HIS A 1 276 ? 5.966 2.206 -3.375 1.00 77.81 276 HIS A C 1
ATOM 2217 O O . HIS A 1 276 ? 5.536 3.304 -3.029 1.00 77.81 276 HIS A O 1
ATOM 2223 N N . GLU A 1 277 ? 7.267 1.967 -3.536 1.00 85.00 277 GLU A N 1
ATOM 2224 C CA . GLU A 1 277 ? 8.306 2.958 -3.248 1.00 85.00 277 GLU A CA 1
ATOM 2225 C C . GLU A 1 277 ? 8.233 4.135 -4.225 1.00 85.00 277 GLU A C 1
ATOM 2227 O O . GLU A 1 277 ? 8.302 5.286 -3.798 1.00 85.00 277 GLU A O 1
ATOM 2232 N N . LEU A 1 278 ? 7.998 3.872 -5.518 1.00 85.19 278 LEU A N 1
ATOM 2233 C CA . LEU A 1 278 ? 7.791 4.930 -6.507 1.00 85.19 278 LEU A CA 1
ATOM 2234 C C . LEU A 1 278 ? 6.568 5.785 -6.163 1.00 85.19 278 LEU A C 1
ATOM 2236 O O . LEU A 1 278 ? 6.664 7.004 -6.231 1.00 85.19 278 LEU A O 1
ATOM 2240 N N . ARG A 1 279 ? 5.449 5.196 -5.715 1.00 80.69 279 ARG A N 1
ATOM 2241 C CA . ARG A 1 279 ? 4.287 5.980 -5.251 1.00 80.69 279 ARG A CA 1
ATOM 2242 C C . ARG A 1 279 ? 4.618 6.875 -4.070 1.00 80.69 279 ARG A C 1
ATOM 2244 O O . ARG A 1 279 ? 4.189 8.023 -4.058 1.00 80.69 279 ARG A O 1
ATOM 2251 N N . LYS 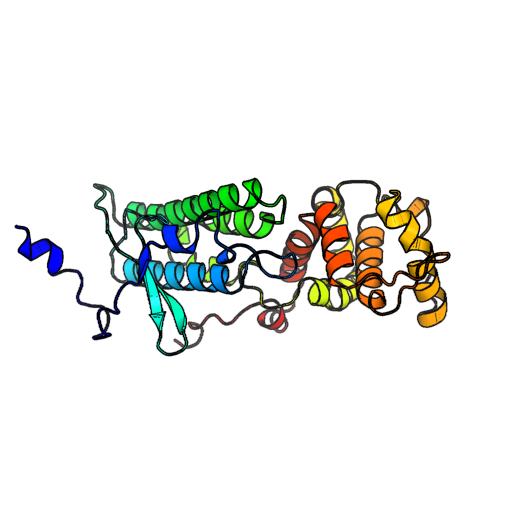A 1 280 ? 5.339 6.360 -3.070 1.00 81.38 280 LYS A N 1
ATOM 2252 C CA . LYS A 1 280 ? 5.711 7.152 -1.887 1.00 81.38 280 LYS A CA 1
ATOM 2253 C C . LYS A 1 280 ? 6.540 8.359 -2.291 1.00 81.38 280 LYS A C 1
ATOM 2255 O O . LYS A 1 280 ? 6.207 9.464 -1.884 1.00 81.38 280 LYS A O 1
ATOM 2260 N N . LEU A 1 281 ? 7.534 8.148 -3.152 1.00 87.06 281 LEU A N 1
ATOM 2261 C CA . LEU A 1 281 ? 8.336 9.236 -3.695 1.00 87.06 281 LEU A CA 1
ATOM 2262 C C . LEU A 1 281 ? 7.469 10.210 -4.494 1.00 87.06 281 LEU A C 1
ATOM 2264 O O . LEU A 1 281 ? 7.456 11.389 -4.182 1.00 87.06 281 LEU A O 1
ATOM 2268 N N . MET A 1 282 ? 6.653 9.741 -5.438 1.00 83.81 282 MET A N 1
ATOM 2269 C CA . MET A 1 282 ? 5.768 10.618 -6.217 1.00 83.81 282 MET A CA 1
ATOM 2270 C C . MET A 1 282 ? 4.856 11.484 -5.335 1.00 83.81 282 MET A C 1
ATOM 2272 O O . MET A 1 282 ? 4.646 12.649 -5.642 1.00 83.81 282 MET A O 1
ATOM 2276 N N . LEU A 1 283 ? 4.352 10.969 -4.209 1.00 77.50 283 LEU A N 1
ATOM 2277 C CA . LEU A 1 283 ? 3.536 11.754 -3.272 1.00 77.50 283 LEU A CA 1
ATOM 2278 C C . LEU A 1 283 ? 4.312 12.871 -2.554 1.00 77.50 283 LEU A C 1
ATOM 2280 O O . LEU A 1 283 ? 3.700 13.862 -2.145 1.00 77.50 283 LEU A O 1
ATOM 2284 N N . GLU A 1 284 ? 5.626 12.721 -2.379 1.00 80.62 284 GLU A N 1
ATOM 2285 C CA . GLU A 1 284 ? 6.497 13.760 -1.813 1.00 80.62 284 GLU A CA 1
ATOM 2286 C C . GLU A 1 284 ? 6.711 14.916 -2.799 1.00 80.62 284 GLU A C 1
ATOM 2288 O O . GLU A 1 284 ? 6.797 16.068 -2.369 1.00 80.62 284 GLU A O 1
ATOM 2293 N N . PHE A 1 285 ? 6.738 14.615 -4.101 1.00 76.44 285 PHE A N 1
ATOM 2294 C CA . PHE A 1 285 ? 6.998 15.578 -5.177 1.00 76.44 285 PHE A CA 1
ATOM 2295 C C . PHE A 1 285 ? 5.726 16.124 -5.845 1.00 76.44 285 PHE A C 1
ATOM 2297 O O . PHE A 1 285 ? 5.767 17.201 -6.435 1.00 76.44 285 PHE A O 1
ATOM 2304 N N . ALA A 1 286 ? 4.582 15.450 -5.699 1.00 67.94 286 ALA A N 1
ATOM 2305 C CA . ALA A 1 286 ? 3.317 15.881 -6.284 1.00 67.94 286 ALA A CA 1
ATOM 2306 C C . ALA A 1 286 ? 2.908 17.278 -5.795 1.00 67.94 286 ALA A C 1
ATOM 2308 O O . ALA A 1 286 ? 2.840 17.556 -4.584 1.00 67.94 286 ALA A O 1
ATOM 2309 N N . SER A 1 287 ? 2.547 18.142 -6.745 1.00 58.94 287 SER A N 1
ATOM 2310 C CA . SER A 1 287 ? 1.979 19.446 -6.427 1.00 58.94 287 SER A CA 1
ATOM 2311 C C . SER A 1 287 ? 0.668 19.290 -5.633 1.00 58.94 287 SER A C 1
ATOM 2313 O O . SER A 1 287 ? -0.009 18.258 -5.711 1.00 58.94 287 SER A O 1
ATOM 2315 N N . PRO A 1 288 ? 0.255 20.299 -4.841 1.00 55.78 288 PRO A N 1
ATOM 2316 C CA . PRO A 1 288 ? -1.013 20.252 -4.110 1.00 55.78 288 PRO A CA 1
ATOM 2317 C C . PRO A 1 288 ? -2.244 19.973 -4.990 1.00 55.78 288 PRO A C 1
ATOM 2319 O O . PRO A 1 288 ? -3.232 19.450 -4.484 1.00 55.78 288 PRO A O 1
ATOM 2322 N N . GLU A 1 289 ? -2.173 20.306 -6.281 1.00 50.66 289 GLU A N 1
ATOM 2323 C CA . GLU A 1 289 ? -3.250 20.182 -7.272 1.00 50.66 289 GLU A CA 1
ATOM 2324 C C . GLU A 1 289 ? -3.284 18.809 -7.961 1.00 50.66 289 GLU A C 1
ATOM 2326 O O . GLU A 1 289 ? -4.345 18.369 -8.399 1.00 50.66 289 GLU A O 1
ATOM 2331 N N . GLU A 1 290 ? -2.151 18.106 -8.017 1.00 50.84 290 GLU A N 1
ATOM 2332 C CA . GLU A 1 290 ? -2.033 16.756 -8.593 1.00 50.84 290 GLU A CA 1
ATOM 2333 C C . GLU A 1 290 ? -2.251 15.657 -7.563 1.00 50.84 290 GLU A C 1
ATOM 2335 O O . GLU A 1 290 ? -2.561 14.520 -7.908 1.00 50.84 290 GLU A O 1
ATOM 2340 N N . LYS A 1 291 ? -2.145 16.010 -6.281 1.00 49.34 291 LYS A N 1
ATOM 2341 C CA . LYS A 1 291 ? -2.468 15.136 -5.159 1.00 49.34 291 LYS A CA 1
ATOM 2342 C C . LYS A 1 291 ? -3.773 14.347 -5.399 1.00 49.34 291 LYS A C 1
ATOM 2344 O O . LYS A 1 291 ? -3.676 13.125 -5.332 1.00 49.34 291 LYS A O 1
ATOM 2349 N N . PRO A 1 292 ? -4.921 14.969 -5.761 1.00 43.06 292 PRO A N 1
ATOM 2350 C CA . PRO A 1 292 ? -6.193 14.293 -6.067 1.00 43.06 292 PRO A CA 1
ATOM 2351 C C . PRO A 1 292 ? -6.124 13.182 -7.133 1.00 43.06 292 PRO A C 1
ATOM 2353 O O . PRO A 1 292 ? -6.940 12.263 -7.127 1.00 43.06 292 PRO A O 1
ATOM 2356 N N . TYR A 1 293 ? -5.163 13.256 -8.060 1.00 42.28 293 TYR A N 1
ATOM 2357 C CA . TYR A 1 293 ? -4.979 12.281 -9.143 1.00 42.28 293 TYR A CA 1
ATOM 2358 C C . TYR A 1 293 ? -4.096 11.089 -8.739 1.00 42.28 293 TYR A C 1
ATOM 2360 O O . TYR A 1 293 ? -4.103 10.060 -9.413 1.00 42.28 293 TYR A O 1
ATOM 2368 N N . PHE A 1 294 ? -3.385 11.200 -7.611 1.00 47.19 294 PHE A N 1
ATOM 2369 C CA . PHE A 1 294 ? -2.590 10.131 -6.991 1.00 47.19 294 PHE A CA 1
ATOM 2370 C C . PHE A 1 294 ? -3.277 9.506 -5.757 1.00 47.19 294 PHE A C 1
ATOM 2372 O O . PHE A 1 294 ? -2.746 8.581 -5.134 1.00 47.19 294 PHE A O 1
ATOM 2379 N N . GLY A 1 295 ? -4.485 9.976 -5.443 1.00 38.59 295 GLY A N 1
ATOM 2380 C CA . GLY A 1 295 ? -5.382 9.582 -4.355 1.00 38.59 295 GLY A CA 1
ATOM 2381 C C . GLY A 1 295 ? -6.229 10.792 -3.947 1.00 38.59 295 GLY A C 1
ATOM 2382 O O . GLY A 1 295 ? -5.971 11.876 -4.418 1.00 38.59 295 GLY A O 1
ATOM 2383 N N . PHE A 1 296 ? -7.180 10.653 -3.027 1.00 45.72 296 PHE A N 1
ATOM 2384 C CA . PHE A 1 296 ? -7.983 11.729 -2.402 1.00 45.72 296 PHE A CA 1
ATOM 2385 C C . PHE A 1 296 ? -9.374 11.988 -3.011 1.00 45.72 296 PHE A C 1
ATOM 2387 O O . PHE A 1 296 ? -9.627 12.960 -3.715 1.00 45.72 296 PHE A O 1
ATOM 2394 N N . PHE A 1 297 ? -10.343 11.217 -2.520 1.00 36.03 297 PHE A N 1
ATOM 2395 C CA . PHE A 1 297 ? -11.514 11.827 -1.892 1.00 36.03 297 PHE A CA 1
ATOM 2396 C C . PHE A 1 297 ? -11.438 11.528 -0.393 1.00 36.03 297 PHE A C 1
ATOM 2398 O O . PHE A 1 297 ? -11.592 10.381 0.021 1.00 36.03 297 PHE A O 1
ATOM 2405 N N . CYS A 1 298 ? -11.178 12.547 0.428 1.00 42.38 298 CYS A N 1
ATOM 2406 C CA . CYS A 1 298 ? -11.566 12.508 1.833 1.00 42.38 298 CYS A CA 1
ATOM 2407 C C . CYS A 1 298 ? -13.002 13.053 1.877 1.00 42.38 298 CYS A C 1
ATOM 2409 O O . CYS A 1 298 ? -13.191 14.220 1.536 1.00 42.38 298 CYS A O 1
ATOM 2411 N N . PRO A 1 299 ? -14.023 12.258 2.246 1.00 44.28 299 PRO A N 1
ATOM 2412 C CA . PRO A 1 299 ? -15.410 12.735 2.283 1.00 44.28 299 PRO A CA 1
ATOM 2413 C C . PRO A 1 299 ? -15.626 13.943 3.212 1.00 44.28 299 PRO A C 1
ATOM 2415 O O . PRO A 1 299 ? -16.624 14.647 3.084 1.00 44.28 299 PRO A O 1
ATOM 2418 N N . ASP A 1 300 ? -14.679 14.188 4.122 1.00 42.97 300 ASP A N 1
ATOM 2419 C CA . ASP A 1 300 ? -14.799 15.149 5.216 1.00 42.97 300 ASP A CA 1
ATOM 2420 C C . ASP A 1 300 ? -14.253 16.559 4.905 1.00 42.97 300 ASP A C 1
ATOM 2422 O O . ASP A 1 300 ? -14.304 17.415 5.780 1.00 42.97 300 ASP A O 1
ATOM 2426 N N . ASP A 1 301 ? -13.785 16.866 3.686 1.00 39.16 301 ASP A N 1
ATOM 2427 C CA . ASP A 1 301 ? -13.348 18.243 3.349 1.00 39.16 301 ASP A CA 1
ATOM 2428 C C . ASP A 1 301 ? -14.525 19.236 3.160 1.00 39.16 301 ASP A C 1
ATOM 2430 O O . ASP A 1 301 ? -14.319 20.409 2.855 1.00 39.16 301 ASP A O 1
ATOM 2434 N N . ASN A 1 302 ? -15.765 18.789 3.393 1.00 29.53 302 ASN A N 1
ATOM 2435 C CA . ASN A 1 302 ? -16.967 19.623 3.458 1.00 29.53 302 ASN A CA 1
ATOM 2436 C C . ASN A 1 302 ? -17.626 19.549 4.849 1.00 29.53 302 ASN A C 1
ATOM 2438 O O . ASN A 1 302 ? -18.774 19.105 4.962 1.00 29.53 302 ASN A O 1
ATOM 2442 N N . GLN A 1 303 ? -16.921 19.974 5.904 1.00 29.72 303 GLN A N 1
ATOM 2443 C CA . GLN A 1 303 ? -17.539 20.482 7.142 1.00 29.72 303 GLN A CA 1
ATOM 2444 C C . GLN A 1 303 ? -16.563 21.243 8.040 1.00 29.72 303 GLN A C 1
ATOM 2446 O O . GLN A 1 303 ? -15.529 20.665 8.435 1.00 29.72 303 GLN A O 1
#

Organism: NCBI:txid198213

InterPro domains:
  IPR011009 Protein kinase-like domain superfamily [SSF56112] (19-122)

Radius of gyration: 22.69 Å; chains: 1; bounding box: 60×40×67 Å

Sequence (303 aa):
MLALHLRRMVKLHPIFIRCVEGTLYDFCGPESSCLIGVGSLVPSRLLVQIARDIIEGLSYMHMKGEYHGNISVGTMFYCRDWNGEISVQLANFGFKEIPLKEAQRDDWRDFGKMLLEMEHEVSAYNSCHTSILVDFANLFINTTEDDLDTIKRKAYKHTFFSDTDGRELVSSSVSLELNDPQFCESLRQNSSKICLFNWGCPDYYTLLPAVNHCRQMDFGQVPYEEKDFTDVVKFVGFICDLYEYCRGIEVPGGGMKYTPAQMDELIISKHPRLNHELRKLMLEFASPEEKPYFGFFCPDDNQ